Protein AF-A0A1E4FSA1-F1 (afdb_monomer)

pLDDT: mean 70.8, std 25.94, range [27.03, 98.75]

Sequence (256 aa):
MNSISALSGAGEGSLGQLSPLALANPQAALQRLQSGSPMDSGMLASSLEPLMVLESTLQALIVVLMRLLQNGDATAATAGQGTDTAPVGAASGGGGGGGGGQKASGASSAGQASRISADAGPASSAGFVSPLKNYTVTSNYGPRSSPTSGKPDFHDGLDMAQPTGTPIMAAKAGEVVVSQDDSGGYGKWVEIRHADGGRTRYAHMSARGVEKGQKVEAGQEIGKVGSTGNSTGPHLHFEVLKPDGSRVDPKTVLGR

Structure (mmCIF, N/CA/C/O backbone):
data_AF-A0A1E4FSA1-F1
#
_entry.id   AF-A0A1E4FSA1-F1
#
loop_
_atom_site.group_PDB
_atom_site.id
_atom_site.type_symbol
_atom_site.label_atom_id
_atom_site.label_alt_id
_atom_site.label_comp_id
_atom_site.label_asym_id
_atom_site.label_entity_id
_atom_site.label_seq_id
_atom_site.pdbx_PDB_ins_code
_atom_site.Cartn_x
_atom_site.Cartn_y
_atom_site.Cartn_z
_atom_site.occupancy
_atom_site.B_iso_or_equiv
_atom_site.auth_seq_id
_atom_site.auth_comp_id
_atom_site.auth_asym_id
_atom_site.auth_atom_id
_atom_site.pdbx_PDB_model_num
ATOM 1 N N . MET A 1 1 ? 83.914 -39.556 21.751 1.00 37.59 1 MET A N 1
ATOM 2 C CA . MET A 1 1 ? 83.378 -40.623 20.884 1.00 37.59 1 MET A CA 1
ATOM 3 C C . MET A 1 1 ? 81.857 -40.520 20.918 1.00 37.59 1 MET A C 1
ATOM 5 O O . MET A 1 1 ? 81.304 -40.661 21.997 1.00 37.59 1 MET A O 1
ATOM 9 N N . ASN A 1 2 ? 81.250 -40.117 19.790 1.00 37.56 2 ASN A N 1
ATOM 10 C CA . ASN A 1 2 ? 79.970 -40.574 19.198 1.00 37.56 2 ASN A CA 1
ATOM 11 C C . ASN A 1 2 ? 79.127 -41.567 20.044 1.00 37.56 2 ASN A C 1
ATOM 13 O O . ASN A 1 2 ? 79.703 -42.510 20.570 1.00 37.56 2 ASN A O 1
ATOM 17 N N . SER A 1 3 ? 77.795 -41.494 20.210 1.00 38.59 3 SER A N 1
ATOM 18 C CA . SER A 1 3 ? 76.683 -41.286 19.252 1.00 38.59 3 SER A CA 1
ATOM 19 C C . SER A 1 3 ? 75.335 -41.193 20.030 1.00 38.59 3 SER A C 1
ATOM 21 O O . SER A 1 3 ? 75.215 -41.848 21.056 1.00 38.59 3 SER A O 1
ATOM 23 N N . ILE A 1 4 ? 74.396 -40.284 19.714 1.00 38.09 4 ILE A N 1
ATOM 24 C CA . ILE A 1 4 ? 73.160 -40.412 18.881 1.00 38.09 4 ILE A CA 1
ATOM 25 C C . ILE A 1 4 ? 71.917 -41.086 19.546 1.00 38.09 4 ILE A C 1
ATOM 27 O O . ILE A 1 4 ? 71.944 -42.266 19.872 1.00 38.09 4 ILE A O 1
ATOM 31 N N . SER A 1 5 ? 70.809 -40.313 19.550 1.00 42.62 5 SER A N 1
ATOM 32 C CA . SER A 1 5 ? 69.370 -40.654 19.352 1.00 42.62 5 SER A CA 1
ATOM 33 C C . SER A 1 5 ? 68.333 -40.721 20.500 1.00 42.62 5 SER A C 1
ATOM 35 O O . SER A 1 5 ? 68.277 -41.675 21.262 1.00 42.62 5 SER A O 1
ATOM 37 N N . ALA A 1 6 ? 67.392 -39.759 20.389 1.00 38.66 6 ALA A N 1
ATOM 38 C CA . ALA A 1 6 ? 65.915 -39.863 20.348 1.00 38.66 6 ALA A CA 1
ATOM 39 C C . ALA A 1 6 ? 65.056 -39.960 21.635 1.00 38.66 6 ALA A C 1
ATOM 41 O O . ALA A 1 6 ? 65.050 -40.981 22.307 1.00 38.66 6 ALA A O 1
ATOM 42 N N . LEU A 1 7 ? 64.223 -38.921 21.857 1.00 37.16 7 LEU A N 1
ATOM 43 C CA . LEU A 1 7 ? 62.744 -38.911 22.052 1.00 37.16 7 LEU A CA 1
ATOM 44 C C . LEU A 1 7 ? 62.319 -37.436 22.325 1.00 37.16 7 LEU A C 1
ATOM 46 O O . LEU A 1 7 ? 62.819 -36.835 23.266 1.00 37.16 7 LEU A O 1
ATOM 50 N N . SER A 1 8 ? 61.652 -36.708 21.412 1.00 36.44 8 SER A N 1
ATOM 51 C CA . SER A 1 8 ? 60.180 -36.561 21.253 1.00 36.44 8 SER A CA 1
ATOM 52 C C . SER A 1 8 ? 59.438 -36.331 22.585 1.00 36.44 8 SER A C 1
ATOM 54 O O . SER A 1 8 ? 59.523 -37.185 23.455 1.00 36.44 8 SER A O 1
ATOM 56 N N . GLY A 1 9 ? 58.675 -35.269 22.864 1.00 33.44 9 GLY A N 1
ATOM 57 C CA . GLY A 1 9 ? 58.126 -34.171 22.066 1.00 33.44 9 GLY A CA 1
ATOM 58 C C . GLY A 1 9 ? 56.788 -33.733 22.696 1.00 33.44 9 GLY A C 1
ATOM 59 O O . GLY A 1 9 ? 55.816 -34.475 22.620 1.00 33.44 9 GLY A O 1
ATOM 60 N N . ALA A 1 10 ? 56.741 -32.563 23.338 1.00 34.72 10 ALA A N 1
ATOM 61 C CA . ALA A 1 10 ? 55.531 -31.833 23.751 1.00 34.72 10 ALA A CA 1
ATOM 62 C C . ALA A 1 10 ? 55.965 -30.374 23.962 1.00 34.72 10 ALA A C 1
ATOM 64 O O . ALA A 1 10 ? 56.847 -30.111 24.770 1.00 34.72 10 ALA A O 1
ATOM 65 N N . GLY A 1 11 ? 55.572 -29.451 23.094 1.00 33.53 11 GLY A N 1
ATOM 66 C CA . GLY A 1 11 ? 54.386 -28.616 23.279 1.00 33.53 11 GLY A CA 1
ATOM 67 C C . GLY A 1 11 ? 54.849 -27.156 23.197 1.00 33.53 11 GLY A C 1
ATOM 68 O O . GLY A 1 11 ? 56.031 -26.904 23.399 1.00 33.53 11 GLY A O 1
ATOM 69 N N . GLU A 1 12 ? 53.939 -26.229 22.902 1.00 41.25 12 GLU A N 1
ATOM 70 C CA . GLU A 1 12 ? 54.154 -24.782 22.687 1.00 41.25 12 GLU A CA 1
ATOM 71 C C . GLU A 1 12 ? 54.413 -24.364 21.218 1.00 41.25 12 GLU A C 1
ATOM 73 O O . GLU A 1 12 ? 55.535 -24.311 20.719 1.00 41.25 12 GLU A O 1
ATOM 78 N N . GLY A 1 13 ? 53.330 -23.993 20.527 1.00 33.00 13 GLY A N 1
ATOM 79 C CA . GLY A 1 13 ? 53.336 -23.219 19.281 1.00 33.00 13 GLY A CA 1
ATOM 80 C C . GLY A 1 13 ? 51.973 -22.537 19.133 1.00 33.00 13 GLY A C 1
ATOM 81 O O . GLY A 1 13 ? 50.992 -23.189 18.807 1.00 33.00 13 GLY A O 1
ATOM 82 N N . SER A 1 14 ? 51.831 -21.317 19.649 1.00 37.53 14 SER A N 1
ATOM 83 C CA . SER A 1 14 ? 51.983 -20.046 18.923 1.00 37.53 14 SER A CA 1
ATOM 84 C C . SER A 1 14 ? 50.692 -19.592 18.225 1.00 37.53 14 SER A C 1
ATOM 86 O O . SER A 1 14 ? 50.143 -20.263 17.355 1.00 37.53 14 SER A O 1
ATOM 88 N N . LEU A 1 15 ? 50.221 -18.420 18.658 1.00 47.84 15 LEU A N 1
ATOM 89 C CA . LEU A 1 15 ? 49.061 -17.675 18.176 1.00 47.84 15 LEU A CA 1
ATOM 90 C C . LEU A 1 15 ? 49.181 -17.386 16.669 1.00 47.84 15 LEU A C 1
ATOM 92 O O . LEU A 1 15 ? 49.923 -16.499 16.250 1.00 47.84 15 LEU A O 1
ATOM 96 N N . GLY A 1 16 ? 48.422 -18.123 15.859 1.00 35.50 16 GLY A N 1
ATOM 97 C CA . GLY A 1 16 ? 48.292 -17.915 14.419 1.00 35.50 16 GLY A CA 1
ATOM 98 C C . GLY A 1 16 ? 46.967 -17.246 14.055 1.00 35.50 16 GLY A C 1
ATOM 99 O O . GLY A 1 16 ? 45.934 -17.901 14.008 1.00 35.50 16 GLY A O 1
ATOM 100 N N . GLN A 1 17 ? 47.032 -15.936 13.816 1.00 38.81 17 GLN A N 1
ATOM 101 C CA . GLN A 1 17 ? 46.245 -15.140 12.859 1.00 38.81 17 GLN A CA 1
ATOM 102 C C . GLN A 1 17 ? 45.085 -15.873 12.141 1.00 38.81 17 GLN A C 1
ATOM 104 O O . GLN A 1 17 ? 45.303 -16.677 11.233 1.00 38.81 17 GLN A O 1
ATOM 109 N N . LEU A 1 18 ? 43.839 -15.518 12.475 1.00 37.12 18 LEU A N 1
ATOM 110 C CA . LEU A 1 18 ? 42.655 -15.928 11.715 1.00 37.12 18 LEU A CA 1
ATOM 111 C C . LEU A 1 18 ? 42.620 -15.186 10.370 1.00 37.12 18 LEU A C 1
ATOM 113 O O . LEU A 1 18 ? 42.348 -13.989 10.312 1.00 37.12 18 LEU A O 1
ATOM 117 N N . SER A 1 19 ? 42.887 -15.907 9.282 1.00 43.06 19 SER A N 1
ATOM 118 C CA . SER A 1 19 ? 42.631 -15.433 7.916 1.00 43.06 19 SER A CA 1
ATOM 119 C C . SER A 1 19 ? 41.133 -15.565 7.579 1.00 43.06 19 SER A C 1
ATOM 121 O O . SER A 1 19 ? 40.513 -16.561 7.965 1.00 43.06 19 SER A O 1
ATOM 123 N N . PRO A 1 20 ? 40.524 -14.617 6.842 1.00 48.88 20 PRO A N 1
ATOM 124 C CA . PRO A 1 20 ? 39.103 -14.650 6.509 1.00 48.88 20 PRO A CA 1
ATOM 125 C C . PRO A 1 20 ? 38.852 -15.617 5.344 1.00 48.88 20 PRO A C 1
ATOM 127 O O . PRO A 1 20 ? 38.859 -15.219 4.185 1.00 48.88 20 PRO A O 1
ATOM 130 N N . LEU A 1 21 ? 38.649 -16.903 5.641 1.00 44.81 21 LEU A N 1
ATOM 131 C CA . LEU A 1 21 ? 38.280 -17.917 4.636 1.00 44.81 21 LEU A CA 1
ATOM 132 C C . LEU A 1 21 ? 37.289 -18.976 5.158 1.00 44.81 21 LEU A C 1
ATOM 134 O O . LEU A 1 21 ? 37.195 -20.077 4.624 1.00 44.81 21 LEU A O 1
ATOM 138 N N . ALA A 1 22 ? 36.488 -18.641 6.172 1.00 42.75 22 ALA A N 1
ATOM 139 C CA . ALA A 1 22 ? 35.467 -19.531 6.735 1.00 42.75 22 ALA A CA 1
ATOM 140 C C . ALA A 1 22 ? 34.075 -19.371 6.082 1.00 42.75 22 ALA A C 1
ATOM 142 O O . ALA A 1 22 ? 33.060 -19.434 6.769 1.00 42.75 22 ALA A O 1
ATOM 143 N N . LEU A 1 23 ? 34.014 -19.164 4.759 1.00 47.38 23 LEU A N 1
ATOM 144 C CA . LEU A 1 23 ? 32.750 -19.041 4.009 1.00 47.38 23 LEU A CA 1
ATOM 145 C C . LEU A 1 23 ? 32.605 -20.032 2.839 1.00 47.38 23 LEU A C 1
ATOM 147 O O . LEU A 1 23 ? 31.815 -19.788 1.934 1.00 47.38 23 LEU A O 1
ATOM 151 N N . ALA A 1 24 ? 33.364 -21.133 2.814 1.00 53.62 24 ALA A N 1
ATOM 152 C CA . ALA A 1 24 ? 33.522 -21.906 1.576 1.00 53.62 24 ALA A CA 1
ATOM 153 C C . ALA A 1 24 ? 33.182 -23.405 1.622 1.00 53.62 24 ALA A C 1
ATOM 155 O O . ALA A 1 24 ? 33.458 -24.079 0.634 1.00 53.62 24 ALA A O 1
ATOM 156 N N . ASN A 1 25 ? 32.587 -23.978 2.680 1.00 54.22 25 ASN A N 1
ATOM 157 C CA . ASN A 1 25 ? 32.200 -25.394 2.575 1.00 54.22 25 ASN A CA 1
ATOM 158 C C . ASN A 1 25 ? 31.000 -25.848 3.435 1.00 54.22 25 ASN A C 1
ATOM 160 O O . ASN A 1 25 ? 31.197 -26.349 4.545 1.00 54.22 25 ASN A O 1
ATOM 164 N N . PRO A 1 26 ? 29.758 -25.777 2.920 1.00 56.09 26 PRO A N 1
ATOM 165 C CA . PRO A 1 26 ? 28.590 -26.348 3.597 1.00 56.09 26 PRO A CA 1
ATOM 166 C C . PRO A 1 26 ? 28.641 -27.886 3.729 1.00 56.09 26 PRO A C 1
ATOM 168 O O . PRO A 1 26 ? 27.971 -28.443 4.598 1.00 56.09 26 PRO A O 1
ATOM 171 N N . GLN A 1 27 ? 29.468 -28.596 2.946 1.00 54.84 27 GLN A N 1
ATOM 172 C CA . GLN A 1 27 ? 29.613 -30.055 3.073 1.00 54.84 27 GLN A CA 1
ATOM 173 C C . GLN A 1 27 ? 30.413 -30.461 4.319 1.00 54.84 27 GLN A C 1
ATOM 175 O O . GLN A 1 27 ? 30.152 -31.518 4.894 1.00 54.84 27 GLN A O 1
ATOM 180 N N . ALA A 1 28 ? 31.328 -29.608 4.795 1.00 55.41 28 ALA A N 1
ATOM 181 C CA . ALA A 1 28 ? 32.076 -29.861 6.028 1.00 55.41 28 ALA A CA 1
ATOM 182 C C . ALA A 1 28 ? 31.175 -29.796 7.276 1.00 55.41 28 ALA A C 1
ATOM 184 O O . ALA A 1 28 ? 31.394 -30.530 8.238 1.00 55.41 28 ALA A O 1
ATOM 185 N N . ALA A 1 29 ? 30.128 -28.965 7.252 1.00 50.81 29 ALA A N 1
ATOM 186 C CA . ALA A 1 29 ? 29.132 -28.909 8.321 1.00 50.81 29 ALA A CA 1
ATOM 187 C C . ALA A 1 29 ? 28.244 -30.170 8.342 1.00 50.81 29 ALA A C 1
ATOM 189 O O . ALA A 1 29 ? 27.991 -30.732 9.407 1.00 50.81 29 ALA A O 1
ATOM 190 N N . LEU A 1 30 ? 27.850 -30.670 7.164 1.00 50.19 30 LEU A N 1
ATOM 191 C CA . LEU A 1 30 ? 27.051 -31.894 7.008 1.00 50.19 30 LEU A CA 1
ATOM 192 C C . LEU A 1 30 ? 27.788 -33.162 7.469 1.00 50.19 30 LEU A C 1
ATOM 194 O O . LEU A 1 30 ? 27.186 -34.011 8.123 1.00 50.19 30 LEU A O 1
ATOM 198 N N . GLN A 1 31 ? 29.094 -33.272 7.208 1.00 56.59 31 GLN A N 1
ATOM 199 C CA . GLN A 1 31 ? 29.886 -34.428 7.655 1.00 56.59 31 GLN A CA 1
ATOM 200 C C . GLN A 1 31 ? 30.068 -34.492 9.181 1.00 56.59 31 GLN A C 1
ATOM 202 O O . GLN A 1 31 ? 30.179 -35.584 9.733 1.00 56.59 31 GLN A O 1
ATOM 207 N N . ARG A 1 32 ? 30.048 -33.352 9.886 1.00 54.47 32 ARG A N 1
ATOM 208 C CA . ARG A 1 32 ? 30.184 -33.311 11.357 1.00 54.47 32 ARG A CA 1
ATOM 209 C C . ARG A 1 32 ? 28.875 -33.607 12.095 1.00 54.47 32 ARG A C 1
ATOM 211 O O . ARG A 1 32 ? 28.910 -34.115 13.209 1.00 54.47 32 ARG A O 1
ATOM 218 N N . LEU A 1 33 ? 27.727 -33.361 11.459 1.00 53.69 33 LEU A N 1
ATOM 219 C CA . LEU A 1 33 ? 26.410 -33.784 11.956 1.00 53.69 33 LEU A CA 1
ATOM 220 C C . LEU A 1 33 ? 26.220 -35.308 11.889 1.00 53.69 33 LEU A C 1
ATOM 222 O O . LEU A 1 33 ? 25.524 -35.881 12.721 1.00 53.69 33 LEU A O 1
ATOM 226 N N . GLN A 1 34 ? 26.872 -35.976 10.935 1.00 56.66 34 GLN A N 1
ATOM 227 C CA . GLN A 1 34 ? 26.783 -37.429 10.755 1.00 56.66 34 GLN A CA 1
ATOM 228 C C . GLN A 1 34 ? 27.719 -38.227 11.682 1.00 56.66 34 GLN A C 1
ATOM 230 O O . GLN A 1 34 ? 27.550 -39.437 11.810 1.00 56.66 34 GLN A O 1
ATOM 235 N N . SER A 1 35 ? 28.682 -37.581 12.354 1.00 58.12 35 SER A N 1
ATOM 236 C CA . SER A 1 35 ? 29.707 -38.261 13.162 1.00 58.12 35 SER A CA 1
ATOM 237 C C . SER A 1 35 ? 29.378 -38.408 14.657 1.00 58.12 35 SER A C 1
ATOM 239 O O . SER A 1 35 ? 30.239 -38.840 15.420 1.00 58.12 35 SER A O 1
ATOM 241 N N . GLY A 1 36 ? 28.165 -38.054 15.103 1.00 49.50 36 GLY A N 1
ATOM 242 C CA . GLY A 1 36 ? 27.640 -38.417 16.432 1.00 49.50 36 GLY A CA 1
ATOM 243 C C . GLY A 1 36 ? 28.442 -37.933 17.652 1.00 49.50 36 GLY A C 1
ATOM 244 O O . GLY A 1 36 ? 28.338 -38.529 18.722 1.00 49.50 36 GLY A O 1
ATOM 245 N N . SER A 1 37 ? 29.258 -36.884 17.525 1.00 51.34 37 SER A N 1
ATOM 246 C CA . SER A 1 37 ? 30.018 -36.339 18.660 1.00 51.34 37 SER A CA 1
ATOM 247 C C . SER A 1 37 ? 29.117 -35.469 19.555 1.00 51.34 37 SER A C 1
ATOM 249 O O . SER A 1 37 ? 28.352 -34.665 19.019 1.00 51.34 37 SER A O 1
ATOM 251 N N . PRO A 1 38 ? 29.184 -35.592 20.896 1.00 48.59 38 PRO A N 1
ATOM 252 C CA . PRO A 1 38 ? 28.357 -34.792 21.797 1.00 48.59 38 PRO A CA 1
ATOM 253 C C . PRO A 1 38 ? 28.736 -33.306 21.696 1.00 48.59 38 PRO A C 1
ATOM 255 O O . PRO A 1 38 ? 29.898 -32.941 21.866 1.00 48.59 38 PRO A O 1
ATOM 258 N N . MET A 1 39 ? 27.752 -32.458 21.389 1.00 53.66 39 MET A N 1
ATOM 259 C CA . MET A 1 39 ? 27.905 -31.004 21.260 1.00 53.66 39 MET A CA 1
ATOM 260 C C . MET A 1 39 ? 27.570 -30.328 22.597 1.00 53.66 39 MET A C 1
ATOM 262 O O . MET A 1 39 ? 26.513 -30.583 23.171 1.00 53.66 39 MET A O 1
ATOM 266 N N . ASP A 1 40 ? 28.475 -29.475 23.077 1.00 51.94 40 ASP A N 1
ATOM 267 C CA . ASP A 1 40 ? 28.303 -28.614 24.252 1.00 51.94 40 ASP A CA 1
ATOM 268 C C . ASP A 1 40 ? 27.218 -27.542 24.010 1.00 51.94 40 ASP A C 1
ATOM 270 O O . ASP A 1 40 ? 27.076 -27.001 22.908 1.00 51.94 40 ASP A O 1
ATOM 274 N N . SER A 1 41 ? 26.455 -27.221 25.055 1.00 54.38 41 SER A N 1
ATOM 275 C CA . SER A 1 41 ? 25.232 -26.402 25.033 1.00 54.38 41 SER A CA 1
ATOM 276 C C . SER A 1 41 ? 25.452 -24.938 24.613 1.00 54.38 41 SER A C 1
ATOM 278 O O . SER A 1 41 ? 24.487 -24.201 24.422 1.00 54.38 41 SER A O 1
ATOM 280 N N . GLY A 1 42 ? 26.705 -24.504 24.439 1.00 54.09 42 GLY A N 1
ATOM 281 C CA . GLY A 1 42 ? 27.085 -23.142 24.054 1.00 54.09 42 GLY A CA 1
ATOM 282 C C . GLY A 1 42 ? 27.048 -22.816 22.552 1.00 54.09 42 GLY A C 1
ATOM 283 O O . GLY A 1 42 ? 27.215 -21.652 22.203 1.00 54.09 42 GLY A O 1
ATOM 284 N N . MET A 1 43 ? 26.825 -23.787 21.650 1.00 51.03 43 MET A N 1
ATOM 285 C CA . MET A 1 43 ? 26.866 -23.556 20.184 1.00 51.03 43 MET A CA 1
ATOM 286 C C . MET A 1 43 ? 25.519 -23.683 19.445 1.00 51.03 43 MET A C 1
ATOM 288 O O . MET A 1 43 ? 25.471 -23.576 18.220 1.00 51.03 43 MET A O 1
ATOM 292 N N . LEU A 1 44 ? 24.400 -23.860 20.154 1.00 50.78 44 LEU A N 1
ATOM 293 C CA . LEU A 1 44 ? 23.082 -24.051 19.523 1.00 50.78 44 LEU A CA 1
ATOM 294 C C . LEU A 1 44 ? 22.446 -22.759 18.968 1.00 50.78 44 LEU A C 1
ATOM 296 O O . LEU A 1 44 ? 21.487 -22.835 18.205 1.00 50.78 44 LEU A O 1
ATOM 300 N N . ALA A 1 45 ? 22.988 -21.580 19.288 1.00 51.62 45 ALA A N 1
ATOM 301 C CA . ALA A 1 45 ? 22.428 -20.288 18.871 1.00 51.62 45 ALA A CA 1
ATOM 302 C C . ALA A 1 45 ? 23.070 -19.686 17.602 1.00 51.62 45 ALA A C 1
ATOM 304 O O . ALA A 1 45 ? 22.707 -18.586 17.201 1.00 51.62 45 ALA A O 1
ATOM 305 N N . SER A 1 46 ? 24.017 -20.376 16.955 1.00 53.06 46 SER A N 1
ATOM 306 C CA . SER A 1 46 ? 24.759 -19.832 15.796 1.00 53.06 46 SER A CA 1
ATOM 307 C C . SER A 1 46 ? 24.698 -20.707 14.539 1.00 53.06 46 SER A C 1
ATOM 309 O O . SER A 1 46 ? 25.380 -20.417 13.561 1.00 53.06 46 SER A O 1
ATOM 311 N N . SER A 1 47 ? 23.899 -21.780 14.546 1.00 55.88 47 SER A N 1
ATOM 312 C CA . SER A 1 47 ? 23.888 -22.801 13.482 1.00 55.88 47 SER A CA 1
ATOM 313 C C . SER A 1 47 ? 22.502 -23.068 12.866 1.00 55.88 47 SER A C 1
ATOM 315 O O . SER A 1 47 ? 22.327 -24.079 12.186 1.00 55.88 47 SER A O 1
ATOM 317 N N . LEU A 1 48 ? 21.513 -22.191 13.073 1.00 51.59 48 LEU A N 1
ATOM 318 C CA . LEU A 1 48 ? 20.152 -22.348 12.517 1.00 51.59 48 LEU A CA 1
ATOM 319 C C . LEU A 1 48 ? 19.789 -21.329 11.419 1.00 51.59 48 LEU A C 1
ATOM 321 O O . LEU A 1 48 ? 18.773 -21.487 10.750 1.00 51.59 48 LEU A O 1
ATOM 325 N N . GLU A 1 49 ? 20.660 -20.360 11.137 1.00 54.69 49 GLU A N 1
ATOM 326 C CA . GLU A 1 49 ? 20.476 -19.382 10.054 1.00 54.69 49 GLU A CA 1
ATOM 327 C C . GLU A 1 49 ? 20.550 -19.950 8.611 1.00 54.69 49 GLU A C 1
ATOM 329 O O . GLU A 1 49 ? 19.935 -19.354 7.725 1.00 54.69 49 GLU A O 1
ATOM 334 N N . PRO A 1 50 ? 21.202 -21.096 8.293 1.00 53.41 50 PRO A N 1
ATOM 335 C CA . PRO A 1 50 ? 21.210 -21.585 6.911 1.00 53.41 50 PRO A CA 1
ATOM 336 C C . PRO A 1 50 ? 20.004 -22.464 6.524 1.00 53.41 50 PRO A C 1
ATOM 338 O O . PRO A 1 50 ? 19.907 -22.855 5.363 1.00 53.41 50 PRO A O 1
ATOM 341 N N . LEU A 1 51 ? 19.060 -22.760 7.430 1.00 48.03 51 LEU A N 1
ATOM 342 C CA . LEU A 1 51 ? 17.869 -23.559 7.086 1.00 48.03 51 LEU A CA 1
ATOM 343 C C . LEU A 1 51 ? 16.709 -22.727 6.507 1.00 48.03 51 LEU A C 1
ATOM 345 O O . LEU A 1 51 ? 15.942 -23.246 5.701 1.00 48.03 51 LEU A O 1
ATOM 349 N N . MET A 1 52 ? 16.619 -21.425 6.805 1.00 53.44 52 MET A N 1
ATOM 350 C CA . MET A 1 52 ? 15.552 -20.555 6.270 1.00 53.44 52 MET A CA 1
ATOM 351 C C . MET A 1 52 ? 15.761 -20.144 4.798 1.00 53.44 52 MET A C 1
ATOM 353 O O . MET A 1 52 ? 14.805 -19.870 4.069 1.00 53.44 52 MET A O 1
ATOM 357 N N . VAL A 1 53 ? 17.007 -20.144 4.311 1.00 55.81 53 VAL A N 1
ATOM 358 C CA . VAL A 1 53 ? 17.319 -19.828 2.901 1.00 55.81 53 VAL A CA 1
ATOM 359 C C . VAL A 1 53 ? 17.044 -21.028 1.977 1.00 55.81 53 VAL A C 1
ATOM 361 O O . VAL A 1 53 ? 16.753 -20.859 0.791 1.00 55.81 53 VAL A O 1
ATOM 364 N N . LEU A 1 54 ? 17.068 -22.252 2.514 1.00 52.16 54 LEU A N 1
ATOM 365 C CA . LEU A 1 54 ? 16.830 -23.471 1.739 1.00 52.16 54 LEU A CA 1
ATOM 366 C C . LEU A 1 54 ? 15.339 -23.681 1.413 1.00 52.16 54 LEU A C 1
ATOM 368 O O . LEU A 1 54 ? 15.010 -24.122 0.316 1.00 52.16 54 LEU A O 1
ATOM 372 N N . GLU A 1 55 ? 14.422 -23.299 2.310 1.00 60.47 55 GLU A N 1
ATOM 373 C CA . GLU A 1 55 ? 12.978 -23.375 2.033 1.00 60.47 55 GLU A CA 1
ATOM 374 C C . GLU A 1 55 ? 12.522 -22.338 1.001 1.00 60.47 55 GLU A C 1
ATOM 376 O O . GLU A 1 55 ? 11.754 -22.663 0.096 1.00 60.47 55 GLU A O 1
ATOM 381 N N . SER A 1 56 ? 13.028 -21.104 1.081 1.00 59.50 56 SER A N 1
ATOM 382 C CA . SER A 1 56 ? 12.669 -20.042 0.129 1.00 59.50 56 SER A CA 1
ATOM 383 C C . SER A 1 56 ? 13.184 -20.324 -1.288 1.00 59.50 56 SER A C 1
ATOM 385 O O . SER A 1 56 ? 12.472 -20.091 -2.267 1.00 59.50 56 SER A O 1
ATOM 387 N N . THR A 1 57 ? 14.382 -20.899 -1.417 1.00 65.75 57 THR A N 1
ATOM 388 C CA . THR A 1 57 ? 14.924 -21.333 -2.716 1.00 65.75 57 THR A CA 1
ATOM 389 C C . THR A 1 57 ? 14.191 -22.555 -3.272 1.00 65.75 57 THR A C 1
ATOM 391 O O . THR A 1 57 ? 13.913 -22.596 -4.473 1.00 65.75 57 THR A O 1
ATOM 394 N N . LEU A 1 58 ? 13.788 -23.504 -2.419 1.00 73.94 58 LEU A N 1
ATOM 395 C CA . LEU A 1 58 ? 12.965 -24.646 -2.827 1.00 73.94 58 LEU A CA 1
ATOM 396 C C . LEU A 1 58 ? 11.562 -24.208 -3.284 1.00 73.94 58 LEU A C 1
ATOM 398 O O . LEU A 1 58 ? 11.081 -24.672 -4.318 1.00 73.94 58 LEU A O 1
ATOM 402 N N . GLN A 1 59 ? 10.929 -23.264 -2.580 1.00 70.94 59 GLN A N 1
ATOM 403 C CA . GLN A 1 59 ? 9.642 -22.684 -2.979 1.00 70.94 59 GLN A CA 1
ATOM 404 C C . GLN A 1 59 ? 9.741 -21.919 -4.308 1.00 70.94 59 GLN A C 1
ATOM 406 O O . GLN A 1 59 ? 8.883 -22.086 -5.176 1.00 70.94 59 GLN A O 1
ATOM 411 N N . ALA A 1 60 ? 10.804 -21.134 -4.516 1.00 66.00 60 ALA A N 1
ATOM 412 C CA . ALA A 1 60 ? 11.033 -20.433 -5.779 1.00 66.00 60 ALA A CA 1
ATOM 413 C C . ALA A 1 60 ? 11.222 -21.406 -6.958 1.00 66.00 60 ALA A C 1
ATOM 415 O O . ALA A 1 60 ? 10.660 -21.191 -8.035 1.00 66.00 60 ALA A O 1
ATOM 416 N N . LEU A 1 61 ? 11.953 -22.508 -6.751 1.00 78.19 61 LEU A N 1
ATOM 417 C CA . LEU A 1 61 ? 12.167 -23.536 -7.772 1.00 78.19 61 LEU A CA 1
ATOM 418 C C . LEU A 1 61 ? 10.862 -24.256 -8.151 1.00 78.19 61 LEU A C 1
ATOM 420 O O . LEU A 1 61 ? 10.614 -24.484 -9.335 1.00 78.19 61 LEU A O 1
ATOM 424 N N . ILE A 1 62 ? 9.999 -24.558 -7.173 1.00 81.25 62 ILE A N 1
ATOM 425 C CA . ILE A 1 62 ? 8.684 -25.177 -7.409 1.00 81.25 62 ILE A CA 1
ATOM 426 C C . ILE A 1 62 ? 7.799 -24.271 -8.276 1.00 81.25 62 ILE A C 1
ATOM 428 O O . ILE A 1 62 ? 7.175 -24.750 -9.222 1.00 81.25 62 ILE A O 1
ATOM 432 N N . VAL A 1 63 ? 7.790 -22.958 -8.023 1.00 69.88 63 VAL A N 1
ATOM 433 C CA . VAL A 1 63 ? 7.030 -21.992 -8.837 1.00 69.88 63 VAL A CA 1
ATOM 434 C C . VAL A 1 63 ? 7.554 -21.929 -10.277 1.00 69.88 63 VAL A C 1
ATOM 436 O O . VAL A 1 63 ? 6.759 -21.859 -11.216 1.00 69.88 63 VAL A O 1
ATOM 439 N N . VAL A 1 64 ? 8.873 -21.989 -10.485 1.00 76.50 64 VAL A N 1
ATOM 440 C CA . VAL A 1 64 ? 9.473 -22.014 -11.833 1.00 76.50 64 VAL A CA 1
ATOM 441 C C . VAL A 1 64 ? 9.132 -23.313 -12.572 1.00 76.50 64 VAL A C 1
ATOM 443 O O . VAL A 1 64 ? 8.741 -23.264 -13.738 1.00 76.50 64 VAL A O 1
ATOM 446 N N . LEU A 1 65 ? 9.199 -24.462 -11.895 1.00 73.94 65 LEU A N 1
ATOM 447 C CA . LEU A 1 65 ? 8.807 -25.759 -12.457 1.00 73.94 65 LEU A CA 1
ATOM 448 C C . LEU A 1 65 ? 7.317 -25.806 -12.825 1.00 73.94 65 LEU A C 1
ATOM 450 O O . LEU A 1 65 ? 6.979 -26.272 -13.911 1.00 73.94 65 LEU A O 1
ATOM 454 N N . MET A 1 66 ? 6.430 -25.262 -11.985 1.00 73.38 66 MET A N 1
ATOM 455 C CA . MET A 1 66 ? 4.998 -25.169 -12.301 1.00 73.38 66 MET A CA 1
ATOM 456 C C . MET A 1 66 ? 4.729 -24.300 -13.538 1.00 73.38 66 MET A C 1
ATOM 458 O O . MET A 1 66 ? 3.900 -24.665 -14.367 1.00 73.38 66 MET A O 1
ATOM 462 N N . ARG A 1 67 ? 5.468 -23.197 -13.721 1.00 67.62 67 ARG A N 1
ATOM 463 C CA . ARG A 1 67 ? 5.354 -22.337 -14.915 1.00 67.62 67 ARG A CA 1
ATOM 464 C C . ARG A 1 67 ? 5.826 -23.032 -16.191 1.00 67.62 67 ARG A C 1
ATOM 466 O O . ARG A 1 67 ? 5.212 -22.863 -17.239 1.00 67.62 67 ARG A O 1
ATOM 473 N N . LEU A 1 68 ? 6.896 -23.822 -16.116 1.00 66.50 68 LEU A N 1
ATOM 474 C CA . LEU A 1 68 ? 7.411 -24.561 -17.274 1.00 66.50 68 LEU A CA 1
ATOM 475 C C . LEU A 1 68 ? 6.478 -25.702 -17.699 1.00 66.50 68 LEU A C 1
ATOM 477 O O . LEU A 1 68 ? 6.367 -25.978 -18.889 1.00 66.50 68 LEU A O 1
ATOM 481 N N . LEU A 1 69 ? 5.763 -26.313 -16.752 1.00 70.31 69 LEU A N 1
ATOM 482 C CA . LEU A 1 69 ? 4.763 -27.343 -17.047 1.00 70.31 69 LEU A CA 1
ATOM 483 C C . LEU A 1 69 ? 3.451 -26.769 -17.613 1.00 70.31 69 LEU A C 1
ATOM 485 O O . LEU A 1 69 ? 2.749 -27.473 -18.330 1.00 70.31 69 LEU A O 1
ATOM 489 N N . GLN A 1 70 ? 3.123 -25.506 -17.324 1.00 63.47 70 GLN A N 1
ATOM 490 C CA . GLN A 1 70 ? 1.892 -24.852 -17.799 1.00 63.47 70 GLN A CA 1
ATOM 491 C C . GLN A 1 70 ? 2.048 -24.151 -19.157 1.00 63.47 70 GLN A C 1
ATOM 493 O O . GLN A 1 70 ? 1.063 -23.979 -19.867 1.00 63.47 70 GLN A O 1
ATOM 498 N N . ASN A 1 71 ? 3.272 -23.790 -19.553 1.00 59.53 71 ASN A N 1
ATOM 499 C CA . ASN A 1 71 ? 3.547 -23.077 -20.808 1.00 59.53 71 ASN A CA 1
ATOM 500 C C . ASN A 1 71 ? 3.915 -24.006 -21.984 1.00 59.53 71 ASN A C 1
ATOM 502 O O . ASN A 1 71 ? 4.390 -23.535 -23.016 1.00 59.53 71 ASN A O 1
ATOM 506 N N . GLY A 1 72 ? 3.724 -25.319 -21.829 1.00 48.28 72 GLY A N 1
ATOM 507 C CA . GLY A 1 72 ? 4.039 -26.327 -22.845 1.00 48.28 72 GLY A CA 1
ATOM 508 C C . GLY A 1 72 ? 2.994 -26.506 -23.950 1.00 48.28 72 GLY A C 1
ATOM 509 O O . GLY A 1 72 ? 3.218 -27.335 -24.826 1.00 48.28 72 GLY A O 1
ATOM 510 N N . ASP A 1 73 ? 1.880 -25.768 -23.938 1.00 50.12 73 ASP A N 1
ATOM 511 C CA . ASP A 1 73 ? 0.831 -25.928 -24.950 1.00 50.12 73 ASP A CA 1
ATOM 512 C C . ASP A 1 73 ? 0.065 -24.617 -25.196 1.00 50.12 73 ASP A C 1
ATOM 514 O O . ASP A 1 73 ? -0.927 -24.311 -24.540 1.00 50.12 73 ASP A O 1
ATOM 518 N N . ALA A 1 74 ? 0.570 -23.791 -26.114 1.00 42.06 74 ALA A N 1
ATOM 519 C CA . ALA A 1 74 ? -0.198 -22.701 -26.717 1.00 42.06 74 ALA A CA 1
ATOM 520 C C . ALA A 1 74 ? 0.399 -22.332 -28.081 1.00 42.06 74 ALA A C 1
ATOM 522 O O . ALA A 1 74 ? 0.978 -21.262 -28.280 1.00 42.06 74 ALA A O 1
ATOM 523 N N . THR A 1 75 ? 0.255 -23.245 -29.041 1.00 39.97 75 THR A N 1
ATOM 524 C CA . THR A 1 75 ? 0.207 -22.870 -30.458 1.00 39.97 75 THR A CA 1
ATOM 525 C C . THR A 1 75 ? -1.245 -22.919 -30.932 1.00 39.97 75 THR A C 1
ATOM 527 O O . THR A 1 75 ? -1.972 -23.838 -30.577 1.00 39.97 75 THR A O 1
ATOM 530 N N . ALA A 1 76 ? -1.604 -21.940 -31.771 1.00 33.12 76 ALA A N 1
ATOM 531 C CA . ALA A 1 76 ? -2.801 -21.830 -32.619 1.00 33.12 76 ALA A CA 1
ATOM 532 C C . ALA A 1 76 ? -3.990 -20.953 -32.147 1.00 33.12 76 ALA A C 1
ATOM 534 O O . ALA A 1 76 ? -4.760 -21.318 -31.268 1.00 33.12 76 ALA A O 1
ATOM 535 N N . ALA A 1 77 ? -4.185 -19.888 -32.949 1.00 32.31 77 ALA A N 1
ATOM 536 C CA . ALA A 1 77 ? -5.457 -19.361 -33.478 1.00 32.31 77 ALA A CA 1
ATOM 537 C C . ALA A 1 77 ? -6.344 -18.530 -32.508 1.00 32.31 77 ALA A C 1
ATOM 539 O O . ALA A 1 77 ? -6.378 -18.786 -31.318 1.00 32.31 77 ALA A O 1
ATOM 540 N N . THR A 1 78 ? -7.061 -17.467 -32.898 1.00 34.62 78 THR A N 1
ATOM 541 C CA . THR A 1 78 ? -7.694 -17.089 -34.178 1.00 34.62 78 THR A CA 1
ATOM 542 C C . THR A 1 78 ? -7.884 -15.566 -34.314 1.00 34.62 78 THR A C 1
ATOM 544 O O . THR A 1 78 ? -7.970 -14.837 -33.330 1.00 34.62 78 THR A O 1
ATOM 547 N N . ALA A 1 79 ? -8.032 -15.126 -35.567 1.00 32.03 79 ALA A N 1
ATOM 548 C CA . ALA A 1 79 ? -8.409 -13.791 -36.035 1.00 32.03 79 ALA A CA 1
ATOM 549 C C . ALA A 1 79 ? -9.927 -13.479 -35.935 1.00 32.03 79 ALA A C 1
ATOM 551 O O . ALA A 1 79 ? -10.729 -14.398 -35.795 1.00 32.03 79 ALA A O 1
ATOM 552 N N . GLY A 1 80 ? -10.298 -12.196 -36.112 1.00 31.52 80 GLY A N 1
ATOM 553 C CA . GLY A 1 80 ? -11.666 -11.695 -36.399 1.00 31.52 80 GLY A CA 1
ATOM 554 C C . GLY A 1 80 ? -12.014 -10.415 -35.608 1.00 31.52 80 GLY A C 1
ATOM 555 O O . GLY A 1 80 ? -12.224 -10.506 -34.408 1.00 31.52 80 GLY A O 1
ATOM 556 N N . GLN A 1 81 ? -11.840 -9.179 -36.107 1.00 30.02 81 GLN A N 1
ATOM 557 C CA . GLN A 1 81 ? -12.704 -8.372 -37.008 1.00 30.02 81 GLN A CA 1
ATOM 558 C C . GLN A 1 81 ? -14.176 -8.194 -36.573 1.00 30.02 81 GLN A C 1
ATOM 560 O O . GLN A 1 81 ? -14.896 -9.180 -36.472 1.00 30.02 81 GLN A O 1
ATOM 565 N N . GLY A 1 82 ? -14.641 -6.931 -36.472 1.00 30.09 82 GLY A N 1
ATOM 566 C CA . GLY A 1 82 ? -16.054 -6.574 -36.714 1.00 30.09 82 GLY A CA 1
ATOM 567 C C . GLY A 1 82 ? -16.720 -5.532 -35.796 1.00 30.09 82 GLY A C 1
ATOM 568 O O . GLY A 1 82 ? -17.352 -5.904 -34.821 1.00 30.09 82 GLY A O 1
ATOM 569 N N . THR A 1 83 ? -16.583 -4.252 -36.164 1.00 33.59 83 THR A N 1
ATOM 570 C CA . THR A 1 83 ? -17.621 -3.190 -36.301 1.00 33.59 83 THR A CA 1
ATOM 571 C C . THR A 1 83 ? -18.750 -2.965 -35.270 1.00 33.59 83 THR A C 1
ATOM 573 O O . THR A 1 83 ? -19.609 -3.813 -35.065 1.00 33.59 83 THR A O 1
ATOM 576 N N . ASP A 1 84 ? -18.806 -1.706 -34.813 1.00 29.53 84 ASP A N 1
ATOM 577 C CA . ASP A 1 84 ? -19.936 -0.754 -34.841 1.00 29.53 84 ASP A CA 1
ATOM 578 C C . ASP A 1 84 ? -21.295 -1.110 -34.201 1.00 29.53 84 ASP A C 1
ATOM 580 O O . ASP A 1 84 ? -22.027 -1.972 -34.670 1.00 29.53 84 ASP A O 1
ATOM 584 N N . THR A 1 85 ? -21.730 -0.306 -33.219 1.00 33.69 85 THR A N 1
ATOM 585 C CA . THR A 1 85 ? -22.843 0.678 -33.324 1.00 33.69 85 THR A CA 1
ATOM 586 C C . THR A 1 85 ? -23.331 1.145 -31.941 1.00 33.69 85 THR A C 1
ATOM 588 O O . THR A 1 85 ? -23.344 0.407 -30.960 1.00 33.69 85 THR A O 1
ATOM 591 N N . ALA A 1 86 ? -23.696 2.427 -31.874 1.00 32.91 86 ALA A N 1
ATOM 592 C CA . ALA A 1 86 ? -24.207 3.155 -30.712 1.00 32.91 86 ALA A CA 1
ATOM 593 C C . ALA A 1 86 ? -25.639 2.753 -30.300 1.00 32.91 86 ALA A C 1
ATOM 595 O O . ALA A 1 86 ? -26.358 2.144 -31.091 1.00 32.91 86 ALA A O 1
ATOM 596 N N . PRO A 1 87 ? -26.126 3.268 -29.155 1.00 41.72 87 PRO A N 1
ATOM 597 C CA . PRO A 1 87 ? -27.527 3.664 -29.076 1.00 41.72 87 PRO A CA 1
ATOM 598 C C . PRO A 1 87 ? -27.716 5.136 -28.670 1.00 41.72 87 PRO A C 1
ATOM 600 O O . PRO A 1 87 ? -27.084 5.657 -27.752 1.00 41.72 87 PRO A O 1
ATOM 603 N N . VAL A 1 88 ? -28.646 5.780 -29.376 1.00 35.81 88 VAL A N 1
ATOM 604 C CA . VAL A 1 88 ? -29.295 7.064 -29.074 1.00 35.81 88 VAL A CA 1
ATOM 605 C C . VAL A 1 88 ? -30.746 6.810 -28.639 1.00 35.81 88 VAL A C 1
ATOM 607 O O . VAL A 1 88 ? -31.359 5.849 -29.096 1.00 35.81 88 VAL A O 1
ATOM 610 N N . GLY A 1 89 ? -31.301 7.712 -27.819 1.00 32.25 89 GLY A N 1
ATOM 611 C CA . GLY A 1 89 ? -32.726 7.789 -27.435 1.00 32.25 89 GLY A CA 1
ATOM 612 C C . GLY A 1 89 ? -32.900 7.698 -25.912 1.00 32.25 89 GLY A C 1
ATOM 613 O O . GLY A 1 89 ? -32.681 6.635 -25.353 1.00 32.25 89 GLY A O 1
ATOM 614 N N . ALA A 1 90 ? -33.097 8.753 -25.115 1.00 32.25 90 ALA A N 1
ATOM 615 C CA . ALA A 1 90 ? -33.988 9.924 -25.143 1.00 32.25 90 ALA A CA 1
ATOM 616 C C . ALA A 1 90 ? -35.452 9.639 -24.741 1.00 32.25 90 ALA A C 1
ATOM 618 O O . ALA A 1 90 ? -36.112 8.800 -25.345 1.00 32.25 90 ALA A O 1
ATOM 619 N N . ALA A 1 91 ? -35.925 10.489 -23.809 1.00 32.06 91 ALA A N 1
ATOM 620 C CA . ALA A 1 91 ? -37.307 10.789 -23.394 1.00 32.06 91 ALA A CA 1
ATOM 621 C C . ALA A 1 91 ? -37.994 9.783 -22.439 1.00 32.06 91 ALA A C 1
ATOM 623 O O . ALA A 1 91 ? -37.777 8.588 -22.538 1.00 32.06 91 ALA A O 1
ATOM 624 N N . SER A 1 92 ? -38.898 10.153 -21.521 1.00 30.88 92 SER A N 1
ATOM 625 C CA . SER A 1 92 ? -39.433 11.421 -20.976 1.00 30.88 92 SER A CA 1
ATOM 626 C C . SER A 1 92 ? -40.623 11.042 -20.063 1.00 30.88 92 SER A C 1
ATOM 628 O O . SER A 1 92 ? -41.304 10.061 -20.354 1.00 30.88 92 SER A O 1
ATOM 630 N N . GLY A 1 93 ? -40.923 11.854 -19.040 1.00 30.80 93 GLY A N 1
ATOM 631 C CA . GLY A 1 93 ? -42.211 11.885 -18.315 1.00 30.80 93 GLY A CA 1
ATOM 632 C C . GLY A 1 93 ? -42.082 11.527 -16.827 1.00 30.80 93 GLY A C 1
ATOM 633 O O . GLY A 1 93 ? -41.452 10.537 -16.494 1.00 30.80 93 GLY A O 1
ATOM 634 N N . GLY A 1 94 ? -42.613 12.254 -15.842 1.00 28.08 94 GLY A N 1
ATOM 635 C CA . GLY A 1 94 ? -43.518 13.403 -15.819 1.00 28.08 94 GLY A CA 1
ATOM 636 C C . GLY A 1 94 ? -44.471 13.276 -14.614 1.00 28.08 94 GLY A C 1
ATOM 637 O O . GLY A 1 94 ? -45.169 12.276 -14.516 1.00 28.08 94 GLY A O 1
ATOM 638 N N . GLY A 1 95 ? -44.521 14.298 -13.742 1.00 28.58 95 GLY A N 1
ATOM 639 C CA . GLY A 1 95 ? -45.525 14.495 -12.669 1.00 28.58 95 GLY A CA 1
ATOM 640 C C . GLY A 1 95 ? -45.207 13.805 -11.330 1.00 28.58 95 GLY A C 1
ATOM 641 O O . GLY A 1 95 ? -44.716 12.690 -11.313 1.00 28.58 95 GLY A O 1
ATOM 642 N N . GLY A 1 96 ? -45.434 14.367 -10.142 1.00 27.56 96 GLY A N 1
ATOM 643 C CA . GLY A 1 96 ? -46.077 15.606 -9.706 1.00 27.56 96 GLY A CA 1
ATOM 644 C C . GLY A 1 96 ? -46.610 15.403 -8.273 1.00 27.56 96 GLY A C 1
ATOM 645 O O . GLY A 1 96 ? -47.141 14.341 -7.978 1.00 27.56 96 GLY A O 1
ATOM 646 N N . GLY A 1 97 ? -46.506 16.421 -7.408 1.00 27.62 97 GLY A N 1
ATOM 647 C CA . GLY A 1 97 ? -47.434 16.614 -6.278 1.00 27.62 97 GLY A CA 1
ATOM 648 C C . GLY A 1 97 ? -46.979 16.250 -4.852 1.00 27.62 97 GLY A C 1
ATOM 649 O O . GLY A 1 97 ? -47.027 15.099 -4.451 1.00 27.62 97 GLY A O 1
ATOM 650 N N . GLY A 1 98 ? -46.712 17.290 -4.049 1.00 27.12 98 GLY A N 1
ATOM 651 C CA . GLY A 1 98 ? -47.550 17.599 -2.877 1.00 27.12 98 GLY A CA 1
ATOM 652 C C . GLY A 1 98 ? -47.209 17.006 -1.498 1.00 27.12 98 GLY A C 1
ATOM 653 O O . GLY A 1 98 ? -47.676 15.932 -1.159 1.00 27.12 98 GLY A O 1
ATOM 654 N N . GLY A 1 99 ? -46.600 17.840 -0.642 1.00 27.41 99 G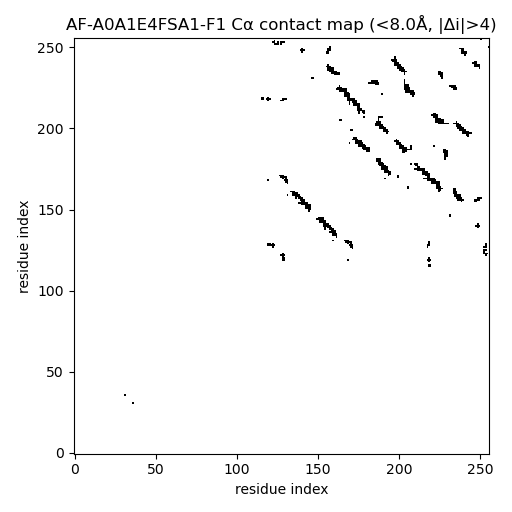LY A N 1
ATOM 655 C CA . GLY A 1 99 ? -47.224 18.273 0.622 1.00 27.41 99 GLY A CA 1
ATOM 656 C C . GLY A 1 99 ? -47.036 17.447 1.909 1.00 27.41 99 GLY A C 1
ATOM 657 O O . GLY A 1 99 ? -47.340 16.265 1.965 1.00 27.41 99 GLY A O 1
ATOM 658 N N . GLY A 1 100 ? -46.704 18.160 2.997 1.00 27.03 100 GLY A N 1
ATOM 659 C CA . GLY A 1 100 ? -47.124 17.808 4.362 1.00 27.03 100 GLY A CA 1
ATOM 660 C C . GLY A 1 100 ? -45.999 17.465 5.338 1.00 27.03 100 GLY A C 1
ATOM 661 O O . GLY A 1 100 ? -45.522 16.339 5.378 1.00 27.03 100 GLY A O 1
ATOM 662 N N . GLY A 1 101 ? -45.608 18.431 6.172 1.00 34.62 101 GLY A N 1
ATOM 663 C CA . GLY A 1 101 ? -44.759 18.180 7.336 1.00 34.62 101 GLY A CA 1
ATOM 664 C C . GLY A 1 101 ? -45.544 17.638 8.532 1.00 34.62 101 GLY A C 1
ATOM 665 O O . GLY A 1 101 ? -46.740 17.885 8.642 1.00 34.62 101 GLY A O 1
ATOM 666 N N . GLN A 1 102 ? -44.841 16.980 9.458 1.00 32.22 102 GLN A N 1
ATOM 667 C CA . GLN A 1 102 ? -45.198 16.857 10.875 1.00 32.22 102 GLN A CA 1
ATOM 668 C C . GLN A 1 102 ? -43.975 16.425 11.703 1.00 32.22 102 GLN A C 1
ATOM 670 O O . GLN A 1 102 ? -43.051 15.774 11.227 1.00 32.22 102 GLN A O 1
ATOM 675 N N . LYS A 1 103 ? -43.976 16.900 12.946 1.00 33.69 103 LYS A N 1
ATOM 676 C CA . LYS A 1 103 ? -42.903 16.954 13.947 1.00 33.69 103 LYS A CA 1
ATOM 677 C C . LYS A 1 103 ? -43.101 15.837 14.991 1.00 33.69 103 LYS A C 1
ATOM 679 O O . LYS A 1 103 ? -44.212 15.336 15.104 1.00 33.69 103 LYS A O 1
ATOM 684 N N . ALA A 1 104 ? -42.076 15.637 15.837 1.00 35.28 104 ALA A N 1
ATOM 685 C CA . ALA A 1 104 ? -42.061 14.947 17.152 1.00 35.28 104 ALA A CA 1
ATOM 686 C C . ALA A 1 104 ? -41.599 13.466 17.093 1.00 35.28 104 ALA A C 1
ATOM 688 O O . ALA A 1 104 ? -42.207 12.650 16.422 1.00 35.28 104 ALA A O 1
ATOM 689 N N . SER A 1 105 ? -40.385 13.122 17.550 1.00 41.06 105 SER A N 1
ATOM 690 C CA . SER A 1 105 ? -39.869 12.947 18.932 1.00 41.06 105 SER A CA 1
ATOM 691 C C . SER A 1 105 ? -40.057 11.522 19.468 1.00 41.06 105 SER A C 1
ATOM 693 O O . SER A 1 105 ? -41.186 11.068 19.605 1.00 41.06 105 SER A O 1
ATOM 695 N N . GLY A 1 106 ? -38.963 10.864 19.859 1.00 29.00 106 GLY A N 1
ATOM 696 C CA . GLY A 1 106 ? -38.992 9.591 20.587 1.00 29.00 106 GLY A CA 1
ATOM 697 C C . GLY A 1 106 ? -37.634 8.892 20.552 1.00 29.00 106 GLY A C 1
ATOM 698 O O . GLY A 1 106 ? -37.126 8.576 19.485 1.00 29.00 106 GLY A O 1
ATOM 699 N N . ALA A 1 107 ? -37.020 8.726 21.719 1.00 36.38 107 ALA A N 1
ATOM 700 C CA . ALA A 1 107 ? -35.683 8.183 21.917 1.00 36.38 107 ALA A CA 1
ATOM 701 C C . ALA A 1 107 ? -35.599 6.652 21.736 1.00 36.38 107 ALA A C 1
ATOM 703 O O . ALA A 1 107 ? -36.568 5.952 22.024 1.00 36.38 107 ALA A O 1
ATOM 704 N N . SER A 1 108 ? -34.388 6.163 21.421 1.00 36.62 108 SER A N 1
ATOM 705 C CA . SER A 1 108 ? -33.654 5.063 22.103 1.00 36.62 108 SER A CA 1
ATOM 706 C C . SER A 1 108 ? -33.027 4.021 21.160 1.00 36.62 108 SER A C 1
ATOM 708 O O . SER A 1 108 ? -33.716 3.250 20.507 1.00 36.62 108 SER A O 1
ATOM 710 N N . SER A 1 109 ? -31.688 3.996 21.189 1.00 47.59 109 SER A N 1
ATOM 711 C CA . SER A 1 109 ? -30.791 2.824 21.169 1.00 47.59 109 SER A CA 1
ATOM 712 C C . SER A 1 109 ? -31.036 1.667 20.185 1.00 47.59 109 SER A C 1
ATOM 714 O O . SER A 1 109 ? -31.851 0.793 20.457 1.00 47.59 109 SER A O 1
ATOM 716 N N . ALA A 1 110 ? -30.178 1.565 19.164 1.00 36.59 110 ALA A N 1
ATOM 717 C CA . ALA A 1 110 ? -29.347 0.386 18.852 1.00 36.59 110 ALA A CA 1
ATOM 718 C C . ALA A 1 110 ? -28.748 0.522 17.440 1.00 36.59 110 ALA A C 1
ATOM 720 O O . ALA A 1 110 ? -29.455 0.847 16.493 1.00 36.59 110 ALA A O 1
ATOM 721 N N . GLY A 1 111 ? -27.450 0.237 17.303 1.00 30.30 111 GLY A N 1
ATOM 722 C CA . GLY A 1 111 ? -26.781 0.074 16.010 1.00 30.30 111 GLY A CA 1
ATOM 723 C C . GLY A 1 111 ? -26.234 1.371 15.422 1.00 30.30 111 GLY A C 1
ATOM 724 O O . GLY A 1 111 ? -26.870 2.012 14.591 1.00 30.30 111 GLY A O 1
ATOM 725 N N . GLN A 1 112 ? -25.008 1.736 15.806 1.00 36.56 112 GLN A N 1
ATOM 726 C CA . GLN A 1 112 ? -24.181 2.610 14.976 1.00 36.56 112 GLN A CA 1
ATOM 727 C C . GLN A 1 112 ? -23.890 1.868 13.667 1.00 36.56 112 GLN A C 1
ATOM 729 O O . GLN A 1 112 ? -22.900 1.154 13.545 1.00 36.56 112 GLN A O 1
ATOM 734 N N . ALA A 1 113 ? -24.795 2.012 12.699 1.00 37.09 113 ALA A N 1
ATOM 735 C CA . ALA A 1 113 ? -24.487 1.799 11.302 1.00 37.09 113 ALA A CA 1
ATOM 736 C C . ALA A 1 113 ? -23.338 2.752 10.967 1.00 37.09 113 ALA A C 1
ATOM 738 O O . ALA A 1 113 ? -23.469 3.975 11.102 1.00 37.09 113 ALA A O 1
ATOM 739 N N . SER A 1 114 ? -22.195 2.149 10.639 1.00 45.56 114 SER A N 1
ATOM 740 C CA . SER A 1 114 ? -21.005 2.806 10.124 1.00 45.56 114 SER A CA 1
ATOM 741 C C . SER A 1 114 ? -21.444 3.882 9.143 1.00 45.56 114 SER A C 1
ATOM 743 O O . SER A 1 114 ? -22.104 3.599 8.142 1.00 45.56 114 SER A O 1
ATOM 745 N N . ARG A 1 115 ? -21.163 5.141 9.481 1.00 41.38 115 ARG A N 1
ATOM 746 C CA . ARG A 1 115 ? -21.380 6.238 8.551 1.00 41.38 115 ARG A CA 1
ATOM 747 C C . ARG A 1 115 ? -20.494 5.904 7.365 1.00 41.38 115 ARG A C 1
ATOM 749 O O . ARG A 1 115 ? -19.277 5.918 7.520 1.00 41.38 115 ARG A O 1
ATOM 756 N N . ILE A 1 116 ? -21.098 5.575 6.226 1.00 41.47 116 ILE A N 1
ATOM 757 C CA . ILE A 1 116 ? -20.411 5.583 4.940 1.00 41.47 116 ILE A CA 1
ATOM 758 C C . ILE A 1 116 ? -19.757 6.957 4.884 1.00 41.47 116 ILE A C 1
ATOM 760 O O . ILE A 1 116 ? -20.452 7.972 4.777 1.00 41.47 116 ILE A O 1
ATOM 764 N N . SER A 1 117 ? -18.446 7.010 5.119 1.00 43.12 117 SER A N 1
ATOM 765 C CA . SER A 1 117 ? -17.712 8.259 5.070 1.00 43.12 117 SER A CA 1
ATOM 766 C C . SER A 1 117 ? -17.991 8.824 3.690 1.00 43.12 117 SER A C 1
ATOM 768 O O . SER A 1 117 ? -17.627 8.214 2.686 1.00 43.12 117 SER A O 1
ATOM 770 N N . ALA A 1 118 ? -18.627 9.996 3.634 1.00 41.25 118 ALA A N 1
ATOM 771 C CA . ALA A 1 118 ? -18.899 10.764 2.414 1.00 41.25 118 ALA A CA 1
ATOM 772 C C . ALA A 1 118 ? -17.607 11.190 1.674 1.00 41.25 118 ALA A C 1
ATOM 774 O O . ALA A 1 118 ? -17.608 12.072 0.818 1.00 41.25 118 ALA A O 1
ATOM 775 N N . ASP A 1 119 ? -16.487 10.569 2.035 1.00 48.50 119 ASP A N 1
ATOM 776 C CA . ASP A 1 119 ? -15.161 10.773 1.524 1.00 48.50 119 ASP A CA 1
ATOM 777 C C . ASP A 1 119 ? -14.757 9.700 0.494 1.00 48.50 119 ASP A C 1
ATOM 779 O O . ASP A 1 119 ? -13.757 9.869 -0.177 1.00 48.50 119 ASP A O 1
ATOM 783 N N . ALA A 1 120 ? -15.519 8.636 0.244 1.00 52.19 120 ALA A N 1
ATOM 784 C CA . ALA A 1 120 ? -15.200 7.742 -0.875 1.00 52.19 120 ALA A CA 1
ATOM 785 C C . ALA A 1 120 ? -15.593 8.396 -2.217 1.00 52.19 120 ALA A C 1
ATOM 787 O O . ALA A 1 120 ? -16.746 8.775 -2.417 1.00 52.19 120 ALA A O 1
ATOM 788 N N . GLY A 1 121 ? -14.642 8.573 -3.143 1.00 60.16 121 GLY A N 1
ATOM 789 C CA . GLY A 1 121 ? -14.963 8.981 -4.521 1.00 60.16 121 GLY A CA 1
ATOM 790 C C . GLY A 1 121 ? -15.808 7.917 -5.246 1.00 60.16 121 GLY A C 1
ATOM 791 O O . GLY A 1 121 ? -15.875 6.784 -4.769 1.00 60.16 121 GLY A O 1
ATOM 792 N N . PRO A 1 122 ? -16.441 8.235 -6.394 1.00 64.75 122 PRO A N 1
ATOM 793 C CA . PRO A 1 122 ? -17.213 7.245 -7.143 1.00 64.75 122 PRO A CA 1
ATOM 794 C C . PRO A 1 122 ? -16.329 6.055 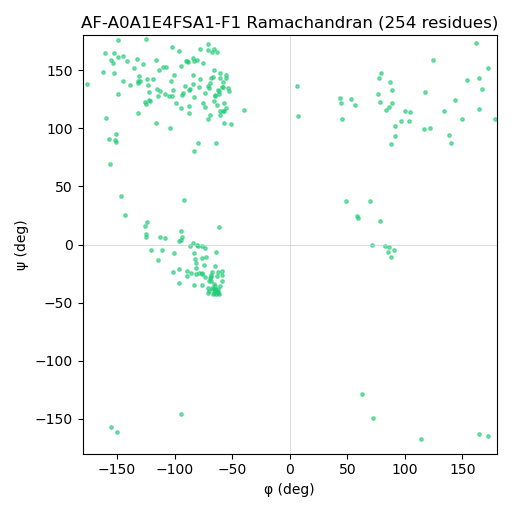-7.538 1.00 64.75 122 PRO A C 1
ATOM 796 O O . PRO A 1 122 ? -15.167 6.237 -7.907 1.00 64.75 122 PRO A O 1
ATOM 799 N N . ALA A 1 123 ? -16.880 4.844 -7.444 1.00 76.44 123 ALA A N 1
ATOM 800 C CA . ALA A 1 123 ? -16.182 3.631 -7.851 1.00 76.44 123 ALA A CA 1
ATOM 801 C C . ALA A 1 123 ? -15.990 3.598 -9.376 1.00 76.44 123 ALA A C 1
ATOM 803 O O . ALA A 1 123 ? -16.865 4.017 -10.135 1.00 76.44 123 ALA A O 1
ATOM 804 N N . SER A 1 124 ? -14.851 3.075 -9.822 1.00 79.81 124 SER A N 1
ATOM 805 C CA . SER A 1 124 ? -14.584 2.767 -11.223 1.00 79.81 124 SER A CA 1
ATOM 806 C C . SER A 1 124 ? -15.497 1.644 -11.724 1.00 79.81 124 SER A C 1
ATOM 808 O O . SER A 1 124 ? -16.116 0.923 -10.938 1.00 79.81 124 SER A O 1
ATOM 810 N N . SER A 1 125 ? -15.538 1.428 -13.041 1.00 72.00 125 SER A N 1
ATOM 811 C CA . SER A 1 125 ? -16.246 0.287 -13.644 1.00 72.00 125 SER A CA 1
ATOM 812 C C . SER A 1 125 ? -15.738 -1.074 -13.145 1.00 72.00 125 SER A C 1
ATOM 814 O O . SER A 1 125 ? -16.478 -2.052 -13.172 1.00 72.00 125 SER A O 1
ATOM 816 N N . ALA A 1 126 ? -14.503 -1.132 -12.636 1.00 75.69 126 ALA A N 1
ATOM 817 C CA . ALA A 1 126 ? -13.918 -2.310 -11.996 1.00 75.69 126 ALA A CA 1
ATOM 818 C C . ALA A 1 126 ? -14.291 -2.451 -10.499 1.00 75.69 126 ALA A C 1
ATOM 820 O O . ALA A 1 126 ? -13.837 -3.381 -9.822 1.00 75.69 126 ALA A O 1
ATOM 821 N N . GLY A 1 127 ? -15.109 -1.535 -9.970 1.00 86.06 127 GLY A N 1
ATOM 822 C CA . GLY A 1 127 ? -15.569 -1.519 -8.583 1.00 86.06 127 GLY A CA 1
ATOM 823 C C . GLY A 1 127 ? -14.538 -0.991 -7.585 1.00 86.06 127 GLY A C 1
ATOM 824 O O . GLY A 1 127 ? -14.652 -1.295 -6.398 1.00 86.06 127 GLY A O 1
ATOM 825 N N . PHE A 1 128 ? -13.530 -0.241 -8.046 1.00 91.88 128 PHE A N 1
ATOM 826 C CA . PHE A 1 128 ? -12.499 0.338 -7.184 1.00 91.88 128 PHE A CA 1
ATOM 827 C C . PHE A 1 128 ? -12.761 1.818 -6.919 1.00 91.88 128 PHE A C 1
ATOM 829 O O . PHE A 1 128 ? -12.981 2.591 -7.845 1.00 91.88 128 PHE A O 1
ATOM 836 N N . VAL A 1 129 ? -12.675 2.234 -5.663 1.00 94.38 129 VAL A N 1
ATOM 837 C CA . VAL A 1 129 ? -12.586 3.642 -5.272 1.00 94.38 129 VAL A CA 1
ATOM 838 C C . VAL A 1 129 ? -11.123 4.041 -5.094 1.00 94.38 129 VAL A C 1
ATOM 840 O O . VAL A 1 129 ? -10.263 3.218 -4.783 1.00 94.38 129 VAL A O 1
ATOM 843 N N . SER A 1 130 ? -10.829 5.326 -5.281 1.00 94.88 130 SER A N 1
ATOM 844 C CA . SER A 1 130 ? -9.486 5.859 -5.043 1.00 94.88 130 SER A CA 1
ATOM 845 C C . SER A 1 130 ? -9.113 5.748 -3.556 1.00 94.88 130 SER A C 1
ATOM 847 O O . SER A 1 130 ? -9.879 6.238 -2.724 1.00 94.88 130 SER A O 1
ATOM 849 N N . PRO A 1 131 ? -7.946 5.174 -3.198 1.00 96.38 131 PRO A N 1
ATOM 850 C CA . PRO A 1 131 ? -7.540 5.016 -1.797 1.00 96.38 131 PRO A CA 1
ATOM 851 C C . PRO A 1 131 ? -7.087 6.331 -1.143 1.00 96.38 131 PRO A C 1
ATOM 853 O O . PRO A 1 131 ? -7.035 6.423 0.081 1.00 96.38 131 PRO A O 1
ATOM 856 N N . LEU A 1 132 ? -6.768 7.347 -1.953 1.00 95.81 132 LEU A N 1
ATOM 857 C CA . LEU A 1 132 ? -6.444 8.709 -1.528 1.00 95.81 132 LEU A CA 1
ATOM 858 C C . LEU A 1 132 ? -7.210 9.744 -2.356 1.00 95.81 132 LEU A C 1
ATOM 860 O O . LEU A 1 132 ? -7.629 9.485 -3.489 1.00 95.81 132 LEU A O 1
ATOM 864 N N . LYS A 1 133 ? -7.328 10.957 -1.816 1.00 91.06 133 LYS A N 1
ATOM 865 C CA . LYS A 1 133 ? -7.788 12.153 -2.533 1.00 91.06 133 LYS A CA 1
ATOM 866 C C . LYS A 1 133 ? -6.648 13.135 -2.748 1.00 91.06 133 LYS A C 1
ATOM 868 O O . LYS A 1 133 ? -5.727 13.180 -1.943 1.00 91.06 133 LYS A O 1
ATOM 873 N N . ASN A 1 134 ? -6.761 13.944 -3.805 1.00 90.62 134 ASN A N 1
ATOM 874 C CA . ASN A 1 134 ? -5.890 15.096 -4.077 1.00 90.62 134 ASN A CA 1
ATOM 875 C C . ASN A 1 134 ? -4.384 14.783 -3.973 1.00 90.62 134 ASN A C 1
ATOM 877 O O . ASN A 1 134 ? -3.611 15.595 -3.472 1.00 90.62 134 ASN A O 1
ATOM 881 N N . TYR A 1 135 ? -3.981 13.589 -4.407 1.00 93.12 135 TYR A N 1
ATOM 882 C CA . TYR A 1 135 ? -2.603 13.115 -4.342 1.00 93.12 135 TYR A CA 1
ATOM 883 C C . TYR A 1 135 ? -1.822 13.476 -5.606 1.00 93.12 135 TYR A C 1
ATOM 885 O O . TYR A 1 135 ? -2.393 13.642 -6.685 1.00 93.12 135 TYR A O 1
ATOM 893 N N . THR A 1 136 ? -0.500 13.515 -5.472 1.00 95.06 136 THR A N 1
ATOM 894 C CA . THR A 1 136 ? 0.424 13.606 -6.606 1.00 95.06 136 THR A CA 1
ATOM 895 C C . THR A 1 136 ? 1.017 12.230 -6.861 1.00 95.06 136 THR A C 1
ATOM 897 O O . THR A 1 136 ? 1.543 11.613 -5.940 1.00 95.06 136 THR A O 1
ATOM 900 N N . VAL A 1 137 ? 0.958 11.735 -8.097 1.00 95.12 137 VAL A N 1
ATOM 901 C CA . VAL A 1 137 ? 1.677 10.505 -8.461 1.00 95.12 137 VAL A CA 1
ATOM 902 C C . VAL A 1 137 ? 3.170 10.816 -8.547 1.00 95.12 137 VAL A C 1
ATOM 904 O O . VAL A 1 137 ? 3.577 11.633 -9.370 1.00 95.12 137 VAL A O 1
ATOM 907 N N . THR A 1 138 ? 3.979 10.172 -7.707 1.00 92.31 138 THR A N 1
ATOM 908 C CA . THR A 1 138 ? 5.443 10.348 -7.672 1.00 92.31 138 THR A CA 1
ATOM 909 C C . THR A 1 138 ? 6.195 9.221 -8.365 1.00 92.31 138 THR A C 1
ATOM 911 O O . THR A 1 138 ? 7.317 9.427 -8.822 1.00 92.31 138 THR A O 1
ATOM 914 N N . SER A 1 139 ? 5.588 8.040 -8.488 1.00 91.44 139 SER A N 1
ATOM 915 C CA . SER A 1 139 ? 6.140 6.927 -9.261 1.00 91.44 139 SER A CA 1
ATOM 916 C C . SER A 1 139 ? 5.020 6.075 -9.847 1.00 91.44 139 SER A C 1
ATOM 918 O O . SER A 1 139 ? 4.102 5.675 -9.133 1.00 91.44 139 SER A O 1
ATOM 920 N N . ASN A 1 140 ? 5.087 5.812 -11.153 1.00 93.94 140 ASN A N 1
ATOM 921 C CA . ASN A 1 140 ? 4.136 4.941 -11.845 1.00 93.94 140 ASN A CA 1
ATOM 922 C C . ASN A 1 140 ? 4.538 3.471 -11.697 1.00 93.94 140 ASN A C 1
ATOM 924 O O . ASN A 1 140 ? 5.702 3.168 -11.434 1.00 93.94 140 ASN A O 1
ATOM 928 N N . TYR A 1 141 ? 3.581 2.577 -11.921 1.00 93.75 141 TYR A N 1
ATOM 929 C CA . TYR A 1 141 ? 3.843 1.154 -12.112 1.00 93.75 141 TYR A CA 1
ATOM 930 C C . TYR A 1 141 ? 4.746 0.931 -13.332 1.00 93.75 141 TYR A C 1
ATOM 932 O O . TYR A 1 141 ? 4.592 1.607 -14.353 1.00 93.75 141 TYR A O 1
ATOM 940 N N . GLY A 1 142 ? 5.653 -0.044 -13.247 1.00 92.06 142 GLY A N 1
ATOM 941 C CA . GLY A 1 142 ? 6.471 -0.484 -14.374 1.00 92.06 142 GLY A CA 1
ATOM 942 C C . GLY A 1 142 ? 7.976 -0.212 -14.249 1.00 92.06 142 GLY A C 1
ATOM 943 O O . GLY A 1 142 ? 8.479 0.097 -13.165 1.00 92.06 142 GLY A O 1
ATOM 944 N N . PRO A 1 143 ? 8.729 -0.361 -15.357 1.00 86.25 143 PRO A N 1
ATOM 945 C CA . PRO A 1 143 ? 10.180 -0.205 -15.364 1.00 86.25 143 PRO A CA 1
ATOM 946 C C . PRO A 1 143 ? 10.603 1.212 -14.974 1.00 86.25 143 PRO A C 1
ATOM 948 O O . PRO A 1 143 ? 10.090 2.196 -15.509 1.00 86.25 143 PRO A O 1
ATOM 951 N N . ARG A 1 144 ? 11.583 1.319 -14.078 1.00 86.56 144 ARG A N 1
ATOM 952 C CA . ARG A 1 144 ? 12.150 2.597 -13.638 1.00 86.56 144 ARG A CA 1
ATOM 953 C C . ARG A 1 144 ? 13.622 2.463 -13.252 1.00 86.56 144 ARG A C 1
ATOM 955 O O . ARG A 1 144 ? 14.183 1.373 -13.226 1.00 86.56 144 ARG A O 1
ATOM 962 N N . SER A 1 145 ? 14.246 3.589 -12.923 1.00 81.69 145 SER A N 1
ATOM 963 C CA . SER A 1 145 ? 15.480 3.588 -12.135 1.00 81.69 145 SER A CA 1
ATOM 964 C C . SER A 1 145 ? 15.113 3.591 -10.649 1.00 81.69 145 SER A C 1
ATOM 966 O O . SER A 1 145 ? 14.234 4.345 -10.227 1.00 81.69 145 SER A O 1
ATOM 968 N N . SER A 1 146 ? 15.758 2.727 -9.867 1.00 78.75 146 SER A N 1
ATOM 969 C CA . SER A 1 146 ? 15.602 2.631 -8.418 1.00 78.75 146 SER A CA 1
ATOM 970 C C . SER A 1 146 ? 15.910 3.988 -7.773 1.00 78.75 146 SER A C 1
ATOM 972 O O . SER A 1 146 ? 17.039 4.466 -7.902 1.00 78.75 146 SER A O 1
ATOM 974 N N . PRO A 1 147 ? 14.975 4.595 -7.024 1.00 74.56 147 PRO A N 1
ATOM 975 C CA . PRO A 1 147 ? 15.192 5.901 -6.399 1.00 74.56 147 PRO A CA 1
ATOM 976 C C . PRO A 1 147 ? 16.331 5.911 -5.374 1.00 74.56 147 PRO A C 1
ATOM 978 O O . PRO A 1 147 ? 16.905 6.958 -5.097 1.00 74.56 147 PRO A O 1
ATOM 981 N N . THR A 1 148 ? 16.654 4.749 -4.801 1.00 74.88 148 THR A N 1
ATOM 982 C CA . THR A 1 148 ? 17.680 4.614 -3.762 1.00 74.88 148 THR A CA 1
ATOM 983 C C . THR A 1 148 ? 19.035 4.185 -4.310 1.00 74.88 148 THR A C 1
ATOM 985 O O . THR A 1 148 ? 20.059 4.589 -3.770 1.00 74.88 148 THR A O 1
ATOM 988 N N . SER A 1 149 ? 19.065 3.373 -5.372 1.00 79.00 149 SER A N 1
ATOM 989 C CA . SER A 1 149 ? 20.314 2.801 -5.901 1.00 79.00 149 SER A CA 1
ATOM 990 C C . SER A 1 149 ? 20.696 3.275 -7.306 1.00 79.00 149 SER A C 1
ATOM 992 O O . SER A 1 149 ? 21.815 3.015 -7.744 1.00 79.00 149 SER A O 1
ATOM 994 N N . GLY A 1 150 ? 19.786 3.927 -8.035 1.00 80.31 150 GLY A N 1
ATOM 995 C CA . GLY A 1 150 ? 19.978 4.374 -9.421 1.00 80.31 150 GLY A CA 1
ATOM 996 C C . GLY A 1 150 ? 20.006 3.252 -10.470 1.00 80.31 150 GLY A C 1
ATOM 997 O O . GLY A 1 150 ? 20.159 3.518 -11.663 1.00 80.31 150 GLY A O 1
ATOM 998 N N . LYS A 1 151 ? 19.859 1.989 -10.055 1.00 84.12 151 LYS A N 1
ATOM 999 C CA . LYS A 1 151 ? 19.903 0.808 -10.932 1.00 84.12 151 LYS A CA 1
ATOM 1000 C C . LYS A 1 151 ? 18.550 0.548 -11.604 1.00 84.12 151 LYS A C 1
ATOM 1002 O O . LYS A 1 151 ? 17.538 0.987 -11.064 1.00 84.12 151 LYS A O 1
ATOM 1007 N N . PRO A 1 152 ? 18.497 -0.176 -12.739 1.00 87.81 152 PRO A N 1
ATOM 1008 C CA . PRO A 1 152 ? 17.233 -0.647 -13.301 1.00 87.81 152 PRO A CA 1
ATOM 1009 C C . PRO A 1 152 ? 16.411 -1.414 -12.260 1.00 87.81 152 PRO A C 1
ATOM 1011 O O . PRO A 1 152 ? 16.943 -2.272 -11.557 1.00 87.81 152 PRO A O 1
ATOM 1014 N N . ASP A 1 153 ? 15.133 -1.075 -12.168 1.00 88.69 153 ASP A N 1
ATOM 1015 C CA . ASP A 1 153 ? 14.174 -1.571 -11.186 1.00 88.69 153 ASP A CA 1
ATOM 1016 C C . ASP A 1 153 ? 12.789 -1.699 -11.838 1.00 88.69 153 ASP A C 1
ATOM 1018 O O . ASP A 1 153 ? 12.523 -1.106 -12.889 1.00 88.69 153 ASP A O 1
ATOM 1022 N N . PHE A 1 154 ? 11.894 -2.464 -11.221 1.00 90.19 154 PHE A N 1
ATOM 1023 C CA . PHE A 1 154 ? 10.502 -2.560 -11.642 1.00 90.19 154 PHE A CA 1
ATOM 1024 C C . PHE A 1 154 ? 9.593 -2.219 -10.469 1.00 90.19 154 PHE A C 1
ATOM 1026 O O . PHE A 1 154 ? 9.627 -2.865 -9.426 1.00 90.19 154 PHE A O 1
ATOM 1033 N N . HIS A 1 155 ? 8.770 -1.193 -10.647 1.00 92.50 155 HIS A N 1
ATOM 1034 C CA . HIS A 1 155 ? 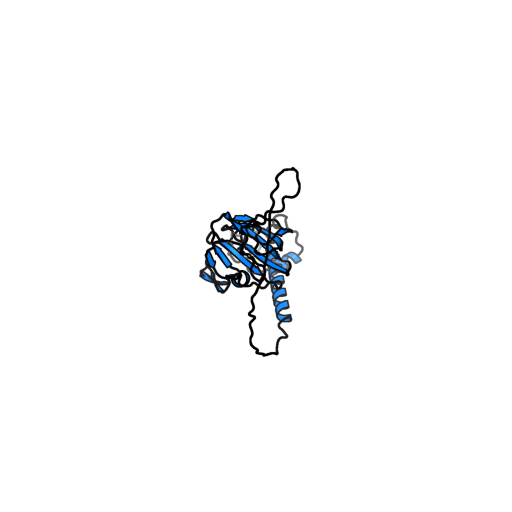7.859 -0.735 -9.620 1.00 92.50 155 HIS A CA 1
ATOM 1035 C C . HIS A 1 155 ? 6.533 -1.494 -9.695 1.00 92.50 155 HIS A C 1
ATOM 1037 O O . HIS A 1 155 ? 5.770 -1.348 -10.649 1.00 92.50 155 HIS A O 1
ATOM 1043 N N . ASP A 1 156 ? 6.265 -2.300 -8.671 1.00 92.31 156 ASP A N 1
ATOM 1044 C CA . ASP A 1 156 ? 5.117 -3.209 -8.588 1.00 92.31 156 ASP A CA 1
ATOM 1045 C C . ASP A 1 156 ? 3.773 -2.519 -8.264 1.00 92.31 156 ASP A C 1
ATOM 1047 O O . ASP A 1 156 ? 2.733 -3.182 -8.227 1.00 92.31 156 ASP A O 1
ATOM 1051 N N . GLY A 1 157 ? 3.770 -1.195 -8.074 1.00 93.94 157 GLY A N 1
ATOM 1052 C CA . GLY A 1 157 ? 2.598 -0.427 -7.658 1.00 93.94 157 GLY A CA 1
ATOM 1053 C C . GLY A 1 157 ? 2.577 1.014 -8.167 1.00 93.94 157 GLY A C 1
ATOM 1054 O O . GLY A 1 157 ? 3.251 1.374 -9.126 1.00 93.94 157 GLY A O 1
ATOM 1055 N N . LEU A 1 158 ? 1.764 1.847 -7.523 1.00 96.00 158 LEU A N 1
ATOM 1056 C CA . LEU A 1 158 ? 1.619 3.278 -7.783 1.00 96.00 158 LEU A CA 1
ATOM 1057 C C . LEU A 1 158 ? 1.930 4.053 -6.500 1.00 96.00 158 LEU A C 1
ATOM 1059 O O . LEU A 1 158 ? 1.269 3.836 -5.482 1.00 96.00 158 LEU A O 1
ATOM 1063 N N . ASP A 1 159 ? 2.882 4.985 -6.570 1.00 96.69 159 ASP A N 1
ATOM 1064 C CA . ASP A 1 159 ? 3.262 5.827 -5.434 1.00 96.69 159 ASP A CA 1
ATOM 1065 C C . ASP A 1 159 ? 2.487 7.146 -5.485 1.00 96.69 159 ASP A C 1
ATOM 1067 O O . ASP A 1 159 ? 2.614 7.933 -6.430 1.00 96.69 159 ASP A O 1
ATOM 1071 N N . MET A 1 160 ? 1.672 7.385 -4.459 1.00 97.12 160 MET A N 1
ATOM 1072 C CA . MET A 1 160 ? 0.784 8.540 -4.333 1.00 97.12 160 MET A CA 1
ATOM 1073 C C . MET A 1 160 ? 1.195 9.396 -3.134 1.00 97.12 160 MET A C 1
ATOM 1075 O O . MET A 1 160 ? 0.936 9.043 -1.982 1.00 97.12 160 MET A O 1
ATOM 1079 N N . ALA A 1 161 ? 1.829 10.537 -3.395 1.00 97.56 161 ALA A N 1
ATOM 1080 C CA . ALA A 1 161 ? 2.294 11.452 -2.364 1.00 97.56 161 ALA A CA 1
ATOM 1081 C C . ALA A 1 161 ? 1.145 12.233 -1.714 1.00 97.56 161 ALA A C 1
ATOM 1083 O O . ALA A 1 161 ? 0.314 12.859 -2.385 1.00 97.56 161 ALA A O 1
ATOM 1084 N N . GLN A 1 162 ? 1.156 12.216 -0.382 1.00 97.44 162 GLN A N 1
ATOM 1085 C CA . GLN A 1 162 ? 0.282 12.961 0.519 1.00 97.44 162 GLN A CA 1
ATOM 1086 C C . GLN A 1 162 ? 1.005 13.177 1.859 1.00 97.44 162 GLN A C 1
ATOM 1088 O O . GLN A 1 162 ? 1.893 12.392 2.198 1.00 97.44 162 GLN A O 1
ATOM 1093 N N . PRO A 1 163 ? 0.642 14.206 2.647 1.00 98.00 163 PRO A N 1
ATOM 1094 C CA . PRO A 1 163 ? 1.207 14.395 3.979 1.00 98.00 163 PRO A CA 1
ATOM 1095 C C . PRO A 1 163 ? 1.033 13.163 4.882 1.00 98.00 163 PRO A C 1
ATOM 1097 O O . PRO A 1 163 ? 0.017 12.467 4.834 1.00 98.00 163 PRO A O 1
ATOM 1100 N N . THR A 1 164 ? 2.014 12.908 5.753 1.00 98.19 164 THR A N 1
ATOM 1101 C CA . THR A 1 164 ? 1.887 11.896 6.812 1.00 98.19 164 THR A CA 1
ATOM 1102 C C . THR A 1 164 ? 0.626 12.159 7.634 1.00 98.19 164 THR A C 1
ATOM 1104 O O . THR A 1 164 ? 0.365 13.292 8.031 1.00 98.19 164 THR A O 1
ATOM 1107 N N . GLY A 1 165 ? -0.144 11.110 7.920 1.00 97.75 165 GLY A N 1
ATOM 1108 C CA . GLY A 1 165 ? -1.405 11.230 8.651 1.00 97.75 165 GLY A CA 1
ATOM 1109 C C . GLY A 1 165 ? -2.636 11.443 7.766 1.00 97.75 165 GLY A C 1
ATOM 1110 O O . GLY A 1 165 ? -3.749 11.410 8.292 1.00 97.75 165 GLY A O 1
ATOM 1111 N N . THR A 1 166 ? -2.490 11.603 6.445 1.00 98.25 166 THR A N 1
ATOM 1112 C CA . THR A 1 166 ? -3.647 11.579 5.536 1.00 98.25 166 THR A CA 1
ATOM 1113 C C . THR A 1 166 ? -4.350 10.210 5.618 1.00 98.25 166 THR A C 1
ATOM 1115 O O . THR A 1 166 ? -3.661 9.186 5.570 1.00 98.25 166 THR A O 1
ATOM 1118 N N . PRO A 1 167 ? -5.690 10.151 5.763 1.00 98.38 167 PRO A N 1
ATOM 1119 C CA . PRO A 1 167 ? -6.445 8.896 5.761 1.00 98.38 167 PRO A CA 1
ATOM 1120 C C . PRO A 1 167 ? -6.249 8.084 4.478 1.00 98.38 167 PRO A C 1
ATOM 1122 O O . PRO A 1 167 ? -6.313 8.638 3.384 1.00 98.38 167 PRO A O 1
ATOM 1125 N N . ILE A 1 168 ? -6.051 6.774 4.620 1.00 98.62 168 ILE A N 1
ATOM 1126 C CA . ILE A 1 168 ? -6.013 5.807 3.517 1.00 98.62 168 ILE A CA 1
ATOM 1127 C C . ILE A 1 168 ? -7.316 5.018 3.532 1.00 98.62 168 ILE 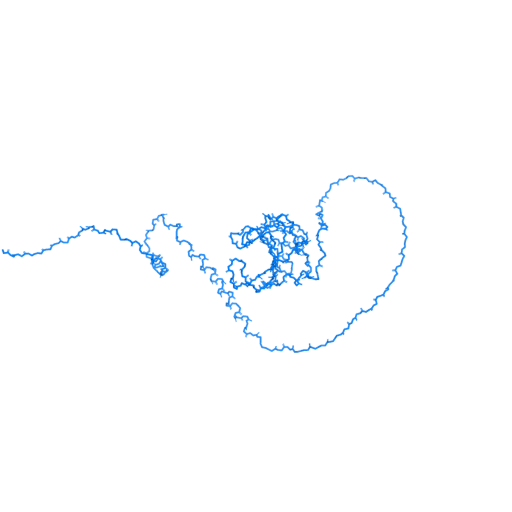A C 1
ATOM 1129 O O . ILE A 1 168 ? -7.665 4.432 4.558 1.00 98.62 168 ILE A O 1
ATOM 1133 N N . MET A 1 169 ? -7.994 4.962 2.389 1.00 98.31 169 MET A N 1
ATOM 1134 C CA . MET A 1 169 ? -9.251 4.236 2.222 1.00 98.31 169 MET A CA 1
ATOM 1135 C C . MET A 1 169 ? -9.034 2.881 1.544 1.00 98.31 169 MET A C 1
ATOM 1137 O O . MET A 1 169 ? -8.195 2.750 0.651 1.00 98.31 169 MET A O 1
ATOM 1141 N N . ALA A 1 170 ? -9.826 1.876 1.920 1.00 98.25 170 ALA A N 1
ATOM 1142 C CA . ALA A 1 170 ? -9.888 0.611 1.199 1.00 98.25 170 ALA A CA 1
ATOM 1143 C C . ALA A 1 170 ? -10.407 0.852 -0.223 1.00 98.25 170 ALA A C 1
ATOM 1145 O O . ALA A 1 170 ? -11.528 1.320 -0.420 1.00 98.25 170 ALA A O 1
ATOM 1146 N N . ALA A 1 171 ? -9.606 0.501 -1.226 1.00 97.56 171 ALA A N 1
ATOM 1147 C CA . ALA A 1 171 ? -9.955 0.718 -2.623 1.00 97.56 171 ALA A CA 1
ATOM 1148 C C . ALA A 1 171 ? -11.119 -0.175 -3.082 1.00 97.56 171 ALA A C 1
ATOM 1150 O O . ALA A 1 171 ? -11.847 0.185 -3.998 1.00 97.56 171 ALA A O 1
ATOM 1151 N N . LYS A 1 172 ? -11.330 -1.335 -2.454 1.00 97.19 172 LYS A N 1
ATOM 1152 C CA . LYS A 1 172 ? -12.447 -2.241 -2.750 1.00 97.19 172 LYS A CA 1
ATOM 1153 C C . LYS A 1 172 ? -12.799 -3.046 -1.501 1.00 97.19 172 LYS A C 1
ATOM 1155 O O . LYS A 1 172 ? -11.918 -3.350 -0.696 1.00 97.19 172 LYS A O 1
ATOM 1160 N N . ALA A 1 173 ? -14.077 -3.386 -1.340 1.00 97.75 173 ALA A N 1
ATOM 1161 C CA . ALA A 1 173 ? -14.547 -4.156 -0.191 1.00 97.75 173 ALA A CA 1
ATOM 1162 C C . ALA A 1 173 ? -13.874 -5.537 -0.130 1.00 97.75 173 ALA A C 1
ATOM 1164 O O . ALA A 1 173 ? -13.555 -6.135 -1.165 1.00 97.75 173 ALA A O 1
ATOM 1165 N N . GLY A 1 174 ? -13.655 -6.054 1.074 1.00 98.31 174 GLY A N 1
ATOM 1166 C CA . GLY A 1 174 ? -12.971 -7.330 1.248 1.00 98.31 174 GLY A CA 1
ATOM 1167 C C . GLY A 1 174 ? -12.648 -7.672 2.693 1.00 98.31 174 GLY A C 1
ATOM 1168 O O . GLY A 1 174 ? -13.180 -7.085 3.632 1.00 98.31 174 GLY A O 1
ATOM 1169 N N . GLU A 1 175 ? -11.766 -8.648 2.850 1.00 98.69 175 GLU A N 1
ATOM 1170 C CA . GLU A 1 175 ? -11.244 -9.106 4.133 1.00 98.69 175 GLU A CA 1
ATOM 1171 C C . GLU A 1 175 ? -9.757 -8.767 4.226 1.00 98.69 175 GLU A C 1
ATOM 1173 O O . GLU A 1 175 ? -8.988 -9.040 3.302 1.00 98.69 175 GLU A O 1
ATOM 1178 N N . VAL A 1 176 ? -9.347 -8.182 5.346 1.00 98.75 176 VAL A N 1
ATOM 1179 C CA . VAL A 1 176 ? -7.945 -7.903 5.645 1.00 98.75 176 VAL A CA 1
ATOM 1180 C C . VAL A 1 176 ? -7.226 -9.228 5.882 1.00 98.75 176 VAL A C 1
ATOM 1182 O O . VAL A 1 176 ? -7.457 -9.905 6.880 1.00 98.75 176 VAL A O 1
ATOM 1185 N N . VAL A 1 177 ? -6.335 -9.608 4.973 1.00 98.50 177 VAL A N 1
ATOM 1186 C CA . VAL A 1 177 ? -5.552 -10.851 5.076 1.00 98.50 177 VAL A CA 1
ATOM 1187 C C . VAL A 1 177 ? -4.168 -10.611 5.675 1.00 98.50 177 VAL A C 1
ATOM 1189 O O . VAL A 1 177 ? -3.590 -11.534 6.256 1.00 98.50 177 VAL A O 1
ATOM 1192 N N . VAL A 1 178 ? -3.682 -9.366 5.616 1.00 98.12 178 VAL A N 1
ATOM 1193 C CA . VAL A 1 178 ? -2.455 -8.917 6.281 1.00 98.12 178 VAL A CA 1
ATOM 1194 C C . VAL A 1 178 ? -2.657 -7.536 6.902 1.00 98.12 178 VAL A C 1
ATOM 1196 O O . VAL A 1 178 ? -3.227 -6.648 6.277 1.00 98.12 178 VAL A O 1
ATOM 1199 N N . SER A 1 179 ? -2.161 -7.354 8.126 1.00 98.25 179 SER A N 1
ATOM 1200 C CA . SER A 1 179 ? -2.001 -6.057 8.790 1.00 98.25 179 SER A CA 1
ATOM 1201 C C . SER A 1 179 ? -0.815 -6.170 9.743 1.00 98.25 179 SER A C 1
A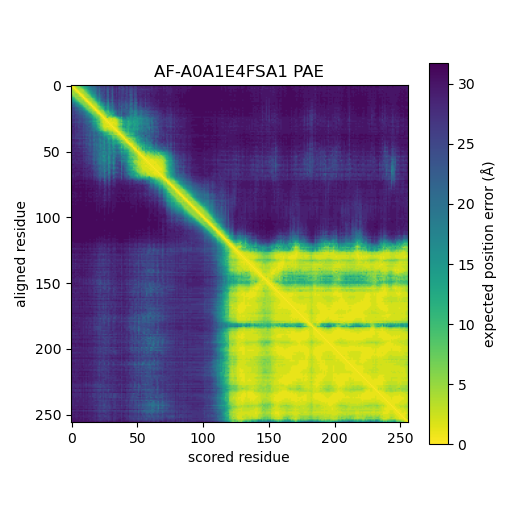TOM 1203 O O . SER A 1 179 ? -0.947 -6.703 10.843 1.00 98.25 179 SER A O 1
ATOM 1205 N N . GLN A 1 180 ? 0.375 -5.770 9.291 1.00 96.56 180 GLN A N 1
ATOM 1206 C CA . GLN A 1 180 ? 1.613 -6.017 10.037 1.00 96.56 180 GLN A CA 1
ATOM 1207 C C . GLN A 1 180 ? 2.701 -4.983 9.753 1.00 96.56 180 GLN A C 1
ATOM 1209 O O . GLN A 1 180 ? 2.608 -4.182 8.816 1.00 96.56 180 GLN A O 1
ATOM 1214 N N . ASP A 1 181 ? 3.709 -4.979 10.621 1.00 94.81 181 ASP A N 1
ATOM 1215 C CA . ASP A 1 181 ? 4.981 -4.311 10.376 1.00 94.81 181 ASP A CA 1
ATOM 1216 C C . ASP A 1 181 ? 5.887 -5.281 9.616 1.00 94.81 181 ASP A C 1
ATOM 1218 O O . ASP A 1 181 ? 5.984 -6.458 9.960 1.00 94.81 181 ASP A O 1
ATOM 1222 N N . ASP A 1 182 ? 6.523 -4.787 8.567 1.00 89.56 182 ASP A N 1
ATOM 1223 C CA . ASP A 1 182 ? 7.577 -5.463 7.830 1.00 89.56 182 ASP A CA 1
ATOM 1224 C C . ASP A 1 182 ? 8.905 -4.767 8.145 1.00 89.56 182 ASP A C 1
ATOM 1226 O O . ASP A 1 182 ? 9.006 -3.539 8.063 1.00 89.56 182 ASP A O 1
ATOM 1230 N N . SER A 1 183 ? 9.923 -5.544 8.521 1.00 68.94 183 SER A N 1
ATOM 1231 C CA . SER A 1 183 ? 11.296 -5.045 8.660 1.00 68.94 183 SER A CA 1
ATOM 1232 C C . SER A 1 183 ? 11.954 -4.772 7.300 1.00 68.94 183 SER A C 1
ATOM 1234 O O . SER A 1 183 ? 13.024 -4.166 7.249 1.00 68.94 183 SER A O 1
ATOM 1236 N N . GLY A 1 184 ? 11.321 -5.213 6.211 1.00 78.50 184 GLY A N 1
ATOM 1237 C CA . GLY A 1 184 ? 11.722 -5.012 4.829 1.00 78.50 184 GLY A CA 1
ATOM 1238 C C . GLY A 1 184 ? 11.082 -3.801 4.138 1.00 78.50 184 GLY A C 1
ATOM 1239 O O . GLY A 1 184 ? 10.887 -2.726 4.709 1.00 78.50 184 GLY A O 1
ATOM 1240 N N . GLY A 1 185 ? 10.829 -3.967 2.837 1.00 87.56 185 GLY A N 1
ATOM 1241 C CA . GLY A 1 185 ? 10.529 -2.878 1.909 1.00 87.56 185 GLY A CA 1
ATOM 1242 C C . GLY A 1 185 ? 9.223 -2.142 2.196 1.00 87.56 185 GLY A C 1
ATOM 1243 O O . GLY A 1 185 ? 9.190 -0.924 2.049 1.00 87.56 185 GLY A O 1
ATOM 1244 N N . TYR A 1 186 ? 8.178 -2.835 2.652 1.00 94.69 186 TYR A N 1
ATOM 1245 C CA . TYR A 1 186 ? 6.841 -2.243 2.768 1.00 94.69 186 TYR A CA 1
ATOM 1246 C C . TYR A 1 186 ? 6.632 -1.406 4.037 1.00 94.69 186 TYR A C 1
ATOM 1248 O O . TYR A 1 186 ? 5.724 -0.572 4.080 1.00 94.69 186 TYR A O 1
ATOM 1256 N N . GLY A 1 187 ? 7.445 -1.607 5.079 1.00 96.06 187 GLY A N 1
ATOM 1257 C CA . GLY A 1 187 ? 7.233 -0.968 6.377 1.00 96.06 187 GLY A CA 1
ATOM 1258 C C . GLY A 1 187 ? 5.906 -1.397 7.002 1.00 96.06 187 GLY A C 1
ATOM 1259 O O . GLY A 1 187 ? 5.611 -2.583 7.111 1.00 96.06 187 GLY A O 1
ATOM 1260 N N . LYS A 1 188 ? 5.069 -0.448 7.423 1.00 97.88 188 LYS A N 1
ATOM 1261 C CA . LYS A 1 188 ? 3.722 -0.778 7.914 1.00 97.88 188 LYS A CA 1
ATOM 1262 C C . LYS A 1 188 ? 2.773 -0.932 6.740 1.00 97.88 188 LYS A C 1
ATOM 1264 O O . LYS A 1 188 ? 2.636 0.001 5.947 1.00 97.88 188 LYS A O 1
ATOM 1269 N N . TRP A 1 189 ? 2.077 -2.062 6.669 1.00 98.50 189 TRP A N 1
ATOM 1270 C CA . TRP A 1 189 ? 1.236 -2.338 5.514 1.00 98.50 189 TRP A CA 1
ATOM 1271 C C . TRP A 1 189 ? 0.004 -3.183 5.822 1.00 98.50 189 TRP A C 1
ATOM 1273 O O . TRP A 1 189 ? -0.088 -3.860 6.851 1.00 98.50 189 TRP A O 1
ATOM 1283 N N . VAL A 1 190 ? -0.947 -3.107 4.896 1.00 98.75 190 VAL A N 1
ATOM 1284 C CA . VAL A 1 190 ? -2.210 -3.843 4.896 1.00 98.75 190 VAL A CA 1
ATOM 1285 C C . VAL A 1 190 ? -2.394 -4.518 3.537 1.00 98.75 190 VAL A C 1
ATOM 1287 O O . VAL A 1 190 ? -2.099 -3.922 2.501 1.00 98.75 190 VAL A O 1
ATOM 1290 N N . GLU A 1 191 ? -2.920 -5.741 3.536 1.00 98.62 191 GLU A N 1
ATOM 1291 C CA . GLU A 1 191 ? -3.406 -6.435 2.340 1.00 98.62 191 GLU A CA 1
ATOM 1292 C C . GLU A 1 191 ? -4.872 -6.810 2.522 1.00 98.62 191 GLU A C 1
ATOM 1294 O O . GLU A 1 191 ? -5.249 -7.408 3.534 1.00 98.62 191 GLU A O 1
ATOM 1299 N N . ILE A 1 192 ? -5.693 -6.492 1.523 1.00 98.75 192 ILE A N 1
ATOM 1300 C CA . ILE A 1 192 ? -7.114 -6.838 1.488 1.00 98.75 192 ILE A CA 1
ATOM 1301 C C . ILE A 1 192 ? -7.342 -7.819 0.346 1.00 98.75 192 ILE A C 1
ATOM 1303 O O . ILE A 1 192 ? -6.975 -7.537 -0.794 1.00 98.75 192 ILE A O 1
ATOM 1307 N N . ARG A 1 193 ? -7.985 -8.951 0.643 1.00 98.62 193 ARG A N 1
ATOM 1308 C CA . ARG A 1 193 ? -8.499 -9.903 -0.347 1.00 98.62 193 ARG A CA 1
ATOM 1309 C C . ARG A 1 193 ? -9.954 -9.578 -0.663 1.00 98.62 193 ARG A C 1
ATOM 1311 O O . ARG A 1 193 ? -10.781 -9.455 0.240 1.00 98.62 193 ARG A O 1
ATOM 1318 N N . HIS A 1 194 ? -10.268 -9.486 -1.946 1.00 98.12 194 HIS A N 1
ATOM 1319 C CA . HIS A 1 194 ? -11.592 -9.151 -2.457 1.00 98.12 194 HIS A CA 1
ATOM 1320 C C . HIS A 1 194 ? -12.394 -10.407 -2.825 1.00 98.12 194 HIS A C 1
ATOM 1322 O O . HIS A 1 194 ? -11.855 -11.511 -2.912 1.00 98.12 194 HIS A O 1
ATOM 1328 N N . ALA A 1 195 ? -13.701 -10.237 -3.043 1.00 96.00 195 ALA A N 1
ATOM 1329 C CA . ALA A 1 195 ? -14.622 -11.339 -3.341 1.00 96.00 195 ALA A CA 1
ATOM 1330 C C . ALA A 1 195 ? -14.309 -12.075 -4.658 1.00 96.00 195 ALA A C 1
ATOM 1332 O O . ALA A 1 195 ? -14.606 -13.257 -4.783 1.00 96.00 195 ALA A O 1
ATOM 1333 N N . ASP A 1 196 ? -13.691 -11.389 -5.621 1.00 93.56 196 ASP A N 1
ATOM 1334 C CA . ASP A 1 196 ? -13.235 -11.963 -6.894 1.00 93.56 196 ASP A CA 1
ATOM 1335 C C . ASP A 1 196 ? -11.907 -12.734 -6.770 1.00 93.56 196 ASP A C 1
ATOM 1337 O O . ASP A 1 196 ? -11.425 -13.287 -7.753 1.00 93.56 196 ASP A O 1
ATOM 1341 N N . GLY A 1 197 ? -11.307 -12.780 -5.574 1.00 95.62 197 GLY A N 1
ATOM 1342 C CA . GLY A 1 197 ? -9.999 -13.385 -5.319 1.00 95.62 197 GLY A CA 1
ATOM 1343 C C . GLY A 1 197 ? -8.815 -12.448 -5.576 1.00 95.62 197 GLY A C 1
ATOM 1344 O O . GLY A 1 197 ? -7.685 -12.800 -5.236 1.00 95.62 197 GLY A O 1
ATOM 1345 N N . GLY A 1 198 ? -9.055 -11.252 -6.124 1.00 97.25 198 GLY A N 1
ATOM 1346 C CA . GLY A 1 198 ? -8.041 -10.215 -6.270 1.00 97.25 198 GLY A CA 1
ATOM 1347 C C . GLY A 1 198 ? -7.597 -9.654 -4.920 1.00 97.25 198 GLY A C 1
ATOM 1348 O O . GLY A 1 198 ? -8.244 -9.860 -3.888 1.00 97.25 198 GLY A O 1
ATOM 1349 N N . ARG A 1 199 ? -6.479 -8.927 -4.915 1.00 98.38 199 ARG A N 1
ATOM 1350 C CA . ARG A 1 199 ? -5.928 -8.308 -3.704 1.00 98.38 199 ARG A CA 1
ATOM 1351 C C . ARG A 1 199 ? -5.487 -6.874 -3.948 1.00 98.38 199 ARG A C 1
ATOM 1353 O O . ARG A 1 199 ? -5.056 -6.529 -5.044 1.00 98.38 199 ARG A O 1
ATO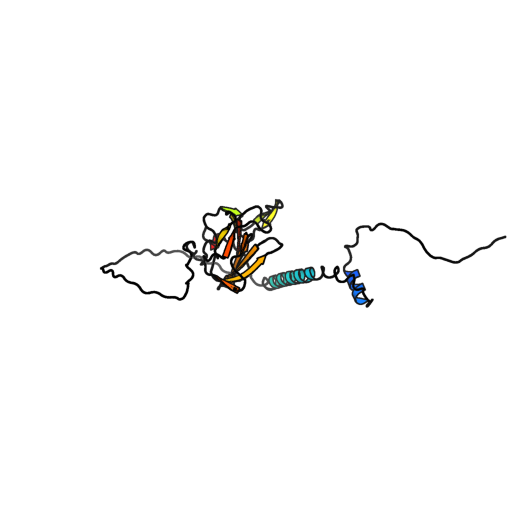M 1360 N N . THR A 1 200 ? -5.531 -6.066 -2.898 1.00 98.50 200 THR A N 1
ATOM 1361 C CA . THR A 1 200 ? -4.900 -4.742 -2.860 1.00 98.50 200 THR A CA 1
ATOM 1362 C C . THR A 1 200 ? -3.935 -4.641 -1.695 1.00 98.50 200 THR A C 1
ATOM 1364 O O . THR A 1 200 ? -4.215 -5.166 -0.616 1.00 98.50 200 THR A O 1
ATOM 1367 N N . ARG A 1 201 ? -2.805 -3.962 -1.911 1.00 98.50 201 ARG A N 1
ATOM 1368 C CA . ARG A 1 201 ? -1.793 -3.702 -0.878 1.00 98.50 201 ARG A CA 1
ATOM 1369 C C . ARG A 1 201 ? -1.615 -2.215 -0.657 1.00 98.50 201 ARG A C 1
ATOM 1371 O O . ARG A 1 201 ? -1.620 -1.445 -1.613 1.00 98.50 201 ARG A O 1
ATOM 1378 N N . TYR A 1 202 ? -1.417 -1.849 0.601 1.00 98.56 202 TYR A N 1
ATOM 1379 C CA . TYR A 1 202 ? -1.259 -0.476 1.063 1.00 98.56 202 TYR A CA 1
ATOM 1380 C C . TYR A 1 202 ? -0.038 -0.438 1.969 1.00 98.56 202 TYR A C 1
ATOM 1382 O O . TYR A 1 202 ? -0.066 -1.059 3.029 1.00 98.56 202 TYR A O 1
ATOM 1390 N N . ALA A 1 203 ? 1.024 0.248 1.558 1.00 98.25 203 ALA A N 1
ATOM 1391 C CA . ALA A 1 203 ? 2.306 0.220 2.257 1.00 98.25 203 ALA A CA 1
ATOM 1392 C C . ALA A 1 203 ? 2.812 1.612 2.654 1.00 98.25 203 ALA A C 1
ATOM 1394 O O . ALA A 1 203 ? 2.172 2.631 2.383 1.00 98.25 203 ALA A O 1
ATOM 1395 N N . HIS A 1 204 ? 3.952 1.622 3.348 1.00 97.88 204 HIS A N 1
ATOM 1396 C CA . HIS A 1 204 ? 4.601 2.796 3.931 1.00 97.88 204 HIS A CA 1
ATOM 1397 C C 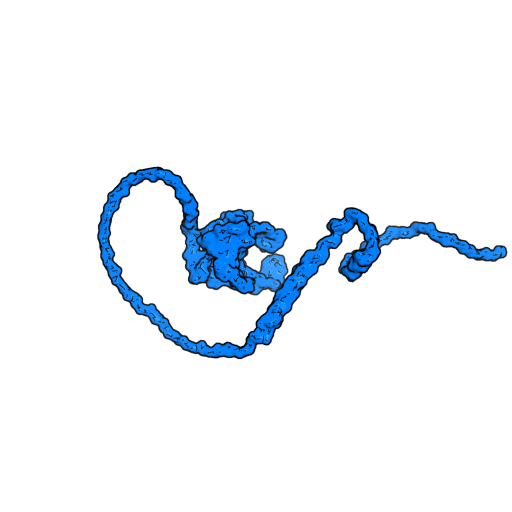. HIS A 1 204 ? 3.725 3.563 4.933 1.00 97.88 204 HIS A C 1
ATOM 1399 O O . HIS A 1 204 ? 3.940 4.749 5.182 1.00 97.88 204 HIS A O 1
ATOM 1405 N N . MET A 1 205 ? 2.749 2.902 5.561 1.00 98.44 205 MET A N 1
ATOM 1406 C CA . MET A 1 205 ? 1.796 3.557 6.460 1.00 98.44 205 MET A CA 1
ATOM 1407 C C . MET A 1 205 ? 2.488 4.102 7.723 1.00 98.44 205 MET A C 1
ATOM 1409 O O . MET A 1 205 ? 3.475 3.550 8.215 1.00 98.44 205 MET A O 1
ATOM 1413 N N . SER A 1 206 ? 1.954 5.181 8.299 1.00 98.25 206 SER A N 1
ATOM 1414 C CA . SER A 1 206 ? 2.359 5.646 9.637 1.00 98.25 206 SER A CA 1
ATOM 1415 C C . SER A 1 206 ? 1.614 4.889 10.738 1.00 98.25 206 SER A C 1
ATOM 1417 O O . SER A 1 206 ? 2.203 4.555 11.773 1.00 98.25 206 SER A O 1
ATOM 1419 N N . ALA A 1 207 ? 0.351 4.548 10.476 1.00 98.06 207 ALA A N 1
ATOM 1420 C CA . ALA A 1 207 ? -0.508 3.746 11.335 1.00 98.06 207 ALA A CA 1
ATOM 1421 C C . ALA A 1 207 ? -1.438 2.856 10.496 1.00 98.06 207 ALA A C 1
ATOM 1423 O O . ALA A 1 207 ? -1.971 3.296 9.475 1.00 98.06 207 ALA A O 1
ATOM 1424 N N . ARG A 1 208 ? -1.650 1.622 10.963 1.00 98.06 208 ARG A N 1
ATOM 1425 C CA . ARG A 1 208 ? -2.698 0.718 10.473 1.00 98.06 208 ARG A CA 1
ATOM 1426 C C . ARG A 1 208 ? -3.947 0.934 11.327 1.00 98.06 208 ARG A C 1
ATOM 1428 O O . ARG A 1 208 ? -3.829 1.072 12.540 1.00 98.06 208 ARG A O 1
ATOM 1435 N N . GLY A 1 209 ? -5.113 0.997 10.694 1.00 96.88 209 GLY A N 1
ATOM 1436 C CA . GLY A 1 209 ? -6.411 1.199 11.352 1.00 96.88 209 GLY A CA 1
ATOM 1437 C C . GLY A 1 209 ? -7.294 -0.049 11.371 1.00 96.88 209 GLY A C 1
ATOM 1438 O O . GLY A 1 209 ? -8.455 0.040 11.756 1.00 96.88 209 GLY A O 1
ATOM 1439 N N . VAL A 1 210 ? -6.768 -1.187 10.912 1.00 98.31 210 VAL A N 1
ATOM 1440 C CA . VAL A 1 210 ? -7.496 -2.453 10.779 1.00 98.31 210 VAL A CA 1
ATOM 1441 C C . VAL A 1 210 ? -6.620 -3.639 11.153 1.00 98.31 210 VAL A C 1
ATOM 1443 O O . VAL A 1 210 ? -5.392 -3.561 11.083 1.00 98.31 210 VAL A O 1
ATOM 1446 N N . GLU A 1 211 ? -7.253 -4.754 11.501 1.00 98.00 211 GLU A N 1
ATOM 1447 C CA . GLU A 1 211 ? -6.590 -5.999 11.903 1.00 98.00 211 GLU A CA 1
ATOM 1448 C C . GLU A 1 211 ? -6.880 -7.144 10.926 1.00 98.00 211 GLU A C 1
ATOM 1450 O O . GLU A 1 211 ? -7.861 -7.128 10.181 1.00 98.00 211 GLU A O 1
ATOM 1455 N N . LYS A 1 212 ? -6.019 -8.168 10.922 1.00 98.25 212 LYS A N 1
ATOM 1456 C CA . LYS A 1 212 ? -6.228 -9.373 10.109 1.00 98.25 212 LYS A CA 1
ATOM 1457 C C . LYS A 1 212 ? -7.553 -10.056 10.477 1.00 98.25 212 LYS A C 1
ATOM 1459 O O . LYS A 1 212 ? -7.860 -10.233 11.649 1.00 98.25 212 LYS A O 1
ATOM 1464 N N . GLY A 1 213 ? -8.309 -10.473 9.464 1.00 98.25 213 GLY A N 1
ATOM 1465 C CA . GLY A 1 213 ? -9.644 -11.067 9.581 1.00 98.25 213 GLY A CA 1
ATOM 1466 C C . GLY A 1 213 ? -10.782 -10.042 9.585 1.00 98.25 213 GLY A C 1
ATOM 1467 O O . GLY A 1 213 ? -11.947 -10.417 9.445 1.00 98.25 213 GLY A O 1
ATOM 1468 N N . GLN A 1 214 ? -10.481 -8.744 9.701 1.00 98.38 214 GLN A N 1
ATOM 1469 C CA . GLN A 1 214 ? -11.498 -7.700 9.651 1.00 98.38 214 GLN A CA 1
ATOM 1470 C C . GLN A 1 214 ? -12.081 -7.567 8.239 1.00 98.38 214 GLN A C 1
ATOM 1472 O O . GLN A 1 214 ? -11.351 -7.508 7.248 1.00 98.38 214 GLN A O 1
ATOM 1477 N N . LYS A 1 215 ? -13.410 -7.471 8.144 1.00 98.38 215 LYS A N 1
ATOM 1478 C CA . LYS A 1 215 ? -14.096 -7.092 6.903 1.00 98.38 215 LYS A CA 1
ATOM 1479 C C . LYS A 1 215 ? -14.138 -5.575 6.776 1.00 98.38 215 LYS A C 1
ATOM 1481 O O . LYS A 1 215 ? -14.406 -4.882 7.757 1.00 98.38 215 LYS A O 1
ATOM 1486 N N . VAL A 1 216 ? -13.891 -5.082 5.570 1.00 98.00 216 VAL A N 1
ATOM 1487 C CA . VAL A 1 216 ? -13.884 -3.653 5.256 1.00 98.00 216 VAL A CA 1
ATOM 1488 C C . VAL A 1 216 ? -14.721 -3.363 4.021 1.00 98.00 216 VAL A C 1
ATOM 1490 O O . VAL A 1 216 ? -14.764 -4.156 3.076 1.00 98.00 216 VAL A O 1
ATOM 1493 N N . GLU A 1 217 ? -15.382 -2.214 4.027 1.00 97.69 217 GLU A N 1
ATOM 1494 C CA . GLU A 1 217 ? -16.128 -1.702 2.880 1.00 97.69 217 GLU A CA 1
ATOM 1495 C C . GLU A 1 217 ? -15.224 -0.869 1.963 1.00 97.69 217 GLU A C 1
ATOM 1497 O O . GLU A 1 217 ? -14.202 -0.328 2.389 1.00 97.69 217 GLU A O 1
ATOM 1502 N N . ALA A 1 218 ? -15.598 -0.742 0.687 1.00 96.44 218 ALA A N 1
ATOM 1503 C CA . ALA A 1 218 ? -14.920 0.191 -0.208 1.00 96.44 218 ALA A CA 1
ATOM 1504 C C . ALA A 1 218 ? -15.091 1.621 0.331 1.00 96.44 218 ALA A C 1
ATOM 1506 O O . ALA A 1 218 ? -16.203 2.039 0.644 1.00 96.44 218 ALA A O 1
ATOM 1507 N N . GLY A 1 219 ? -13.993 2.367 0.445 1.00 96.06 219 GLY A N 1
ATOM 1508 C CA . GLY A 1 219 ? -14.002 3.721 0.994 1.00 96.06 219 GLY A CA 1
ATOM 1509 C C . GLY A 1 219 ? -13.882 3.803 2.517 1.00 96.06 219 GLY A C 1
ATOM 1510 O O . GLY A 1 219 ? -13.817 4.906 3.054 1.00 96.06 219 GLY A O 1
ATOM 1511 N N . GLN A 1 220 ? -13.832 2.669 3.220 1.00 97.94 220 GLN A N 1
ATOM 1512 C CA . GLN A 1 220 ? -13.578 2.651 4.657 1.00 97.94 220 GLN A CA 1
ATOM 1513 C C . GLN A 1 220 ? -12.119 3.022 4.947 1.00 97.94 220 GLN A C 1
ATOM 1515 O O . GLN A 1 220 ? -11.212 2.513 4.289 1.00 97.94 220 G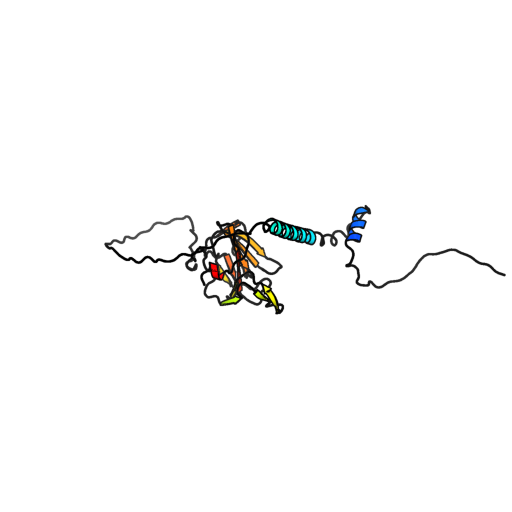LN A O 1
ATOM 1520 N N . GLU A 1 221 ? -11.880 3.866 5.953 1.00 98.38 221 GLU A N 1
ATOM 1521 C CA . GLU A 1 221 ? -10.522 4.179 6.405 1.00 98.38 221 GLU A CA 1
ATOM 1522 C C . GLU A 1 221 ? -9.847 2.927 6.989 1.00 98.38 221 GLU A C 1
ATOM 1524 O O . GLU A 1 221 ? -10.399 2.262 7.866 1.00 98.38 221 GLU A O 1
ATOM 1529 N N . ILE A 1 222 ? -8.643 2.619 6.503 1.00 98.56 222 ILE A N 1
ATOM 1530 C CA . ILE A 1 222 ? -7.851 1.446 6.908 1.00 98.56 222 ILE A CA 1
ATOM 1531 C C . ILE A 1 222 ? -6.488 1.802 7.504 1.00 98.56 222 ILE A C 1
ATOM 1533 O O . ILE A 1 222 ? -5.750 0.925 7.954 1.00 98.56 222 ILE A O 1
ATOM 1537 N N . GLY A 1 223 ? -6.127 3.082 7.514 1.00 98.25 223 GLY A N 1
ATOM 1538 C CA . GLY A 1 223 ? -4.870 3.549 8.076 1.00 98.25 223 GLY A CA 1
ATOM 1539 C C . GLY A 1 223 ? -4.519 4.959 7.635 1.00 98.25 223 GLY A C 1
ATOM 1540 O O . GLY A 1 223 ? -5.365 5.714 7.158 1.00 98.25 223 GLY A O 1
ATOM 1541 N N . LYS A 1 224 ? -3.248 5.314 7.812 1.00 98.56 224 LYS A N 1
ATOM 1542 C CA . LYS A 1 224 ? -2.730 6.668 7.605 1.00 98.56 224 LYS A CA 1
ATOM 1543 C C . LYS A 1 224 ? -1.456 6.645 6.764 1.00 98.56 224 LYS A C 1
ATOM 1545 O O . LYS A 1 224 ? -0.574 5.818 7.007 1.00 98.56 224 LYS A O 1
ATOM 1550 N N . VAL A 1 225 ? -1.324 7.590 5.834 1.00 98.62 225 VAL A N 1
ATOM 1551 C CA . VAL A 1 225 ? -0.105 7.802 5.033 1.00 98.62 225 VAL A CA 1
ATOM 1552 C C . VAL A 1 225 ? 1.099 8.008 5.949 1.00 98.62 225 VAL A C 1
ATOM 1554 O O . VAL A 1 225 ? 0.980 8.606 7.024 1.00 98.62 225 VAL A O 1
ATOM 1557 N N . GLY A 1 226 ? 2.256 7.494 5.545 1.00 98.06 226 GLY A N 1
ATOM 1558 C CA . GLY A 1 226 ? 3.510 7.640 6.270 1.00 98.06 226 GLY A CA 1
ATOM 1559 C C . GLY A 1 226 ? 4.721 7.513 5.355 1.00 98.06 226 GLY A C 1
ATOM 1560 O O . GLY A 1 226 ? 4.637 7.761 4.157 1.00 98.06 226 GLY A O 1
ATOM 1561 N N . SER A 1 227 ? 5.855 7.157 5.954 1.00 97.12 227 SER A N 1
ATOM 1562 C CA . SER A 1 227 ? 7.143 6.993 5.273 1.00 97.12 227 SER A CA 1
ATOM 1563 C C . SER A 1 227 ? 7.963 5.875 5.933 1.00 97.12 227 SER A C 1
ATOM 1565 O O . SER A 1 227 ? 9.145 6.046 6.215 1.00 97.12 227 SER A O 1
ATOM 1567 N N . THR A 1 228 ? 7.311 4.762 6.284 1.00 95.88 228 THR A N 1
ATOM 1568 C CA . THR A 1 228 ? 7.965 3.605 6.929 1.00 95.88 228 THR A CA 1
ATOM 1569 C C . THR A 1 228 ? 8.503 2.617 5.893 1.00 95.88 228 THR A C 1
ATOM 1571 O O . THR A 1 228 ? 8.026 2.597 4.763 1.00 95.88 228 THR A O 1
ATOM 1574 N N . GLY A 1 229 ? 9.478 1.777 6.257 1.00 92.75 229 GLY A N 1
ATOM 1575 C CA . GLY A 1 229 ? 10.123 0.860 5.307 1.00 92.75 229 GLY A CA 1
ATOM 1576 C C . GLY A 1 229 ? 11.041 1.592 4.324 1.00 92.75 229 GLY A C 1
ATOM 1577 O O . GLY A 1 229 ? 11.620 2.627 4.660 1.00 92.75 229 GLY A O 1
ATOM 1578 N N . ASN A 1 230 ? 11.173 1.068 3.104 1.00 90.75 230 ASN A N 1
ATOM 1579 C CA . ASN A 1 230 ? 12.006 1.674 2.066 1.00 90.75 230 ASN A CA 1
ATOM 1580 C C . ASN A 1 230 ? 11.244 2.787 1.330 1.00 90.75 230 ASN A C 1
ATOM 1582 O O . ASN A 1 230 ? 10.704 2.574 0.248 1.00 90.75 230 ASN A O 1
ATOM 1586 N N . SER A 1 231 ? 11.188 3.969 1.941 1.00 90.12 231 SER A N 1
ATOM 1587 C CA . SER A 1 231 ? 10.486 5.138 1.414 1.00 90.12 231 SER A CA 1
ATOM 1588 C C . SER A 1 231 ? 11.375 6.382 1.468 1.00 90.12 231 SER A C 1
ATOM 1590 O O . SER A 1 231 ? 12.096 6.602 2.440 1.00 90.12 231 SER A O 1
ATOM 1592 N N . THR A 1 232 ? 11.314 7.219 0.430 1.00 90.94 232 THR A N 1
ATOM 1593 C CA . THR A 1 232 ? 12.075 8.478 0.332 1.00 90.94 232 THR A CA 1
ATOM 1594 C C . THR A 1 232 ? 11.289 9.704 0.812 1.00 90.94 232 THR A C 1
ATOM 1596 O O . THR A 1 232 ? 11.772 10.828 0.695 1.00 90.94 232 THR A O 1
ATOM 1599 N N . GLY A 1 233 ? 10.071 9.515 1.325 1.00 94.38 233 GLY A N 1
ATOM 1600 C CA . GLY A 1 233 ? 9.218 10.582 1.849 1.00 94.38 233 GLY A CA 1
ATOM 1601 C C . GLY A 1 233 ? 7.747 10.166 1.955 1.00 94.38 233 GLY A C 1
ATOM 1602 O O . GLY A 1 233 ? 7.385 9.087 1.494 1.00 94.38 233 GLY A O 1
ATOM 1603 N N . PRO A 1 234 ? 6.868 11.001 2.538 1.00 97.75 234 PRO A N 1
ATOM 1604 C CA . PRO A 1 234 ? 5.471 10.633 2.766 1.00 97.75 234 PRO A CA 1
ATOM 1605 C C . PRO A 1 234 ? 4.687 10.302 1.485 1.00 97.75 234 PRO A C 1
ATOM 1607 O O . PRO A 1 234 ? 4.458 11.171 0.641 1.00 97.75 234 PRO A O 1
ATOM 1610 N N . HIS A 1 235 ? 4.264 9.043 1.350 1.00 98.19 235 HIS A N 1
ATOM 1611 C CA . HIS A 1 235 ? 3.418 8.569 0.252 1.00 98.19 235 HIS A CA 1
ATOM 1612 C C . HIS A 1 235 ? 2.707 7.257 0.607 1.00 98.19 235 HIS A C 1
ATOM 1614 O O . HIS A 1 235 ? 3.063 6.573 1.566 1.00 98.19 235 HIS A O 1
ATOM 1620 N N . LEU A 1 236 ? 1.688 6.909 -0.178 1.00 98.19 236 LEU A N 1
ATOM 1621 C CA . LEU A 1 236 ? 1.107 5.571 -0.214 1.00 98.19 236 LEU A CA 1
ATOM 1622 C C . LEU A 1 236 ? 1.676 4.816 -1.414 1.00 98.19 236 LEU A C 1
ATOM 1624 O O . LEU A 1 236 ? 1.466 5.251 -2.545 1.00 98.19 236 LEU A O 1
ATOM 1628 N N . HIS A 1 237 ? 2.318 3.678 -1.166 1.00 98.19 237 HIS A N 1
ATOM 1629 C CA . HIS A 1 237 ? 2.588 2.682 -2.201 1.00 98.19 237 HIS A CA 1
ATOM 1630 C C . HIS A 1 237 ? 1.396 1.725 -2.298 1.00 98.19 237 HIS A C 1
ATOM 1632 O O . HIS A 1 237 ? 1.024 1.081 -1.308 1.00 98.19 237 HIS A O 1
ATOM 1638 N N . PHE A 1 238 ? 0.767 1.679 -3.472 1.00 98.38 238 PHE A N 1
ATOM 1639 C CA . PHE A 1 238 ? -0.465 0.932 -3.716 1.00 98.38 238 PHE A CA 1
ATOM 1640 C C . PHE A 1 238 ? -0.279 -0.105 -4.823 1.00 98.38 238 PHE A C 1
ATOM 1642 O O . PHE A 1 238 ? 0.052 0.254 -5.951 1.00 98.38 238 PHE A O 1
ATOM 1649 N N . GLU A 1 239 ? -0.551 -1.376 -4.528 1.00 98.12 239 GLU A N 1
ATOM 1650 C CA . GLU A 1 239 ? -0.536 -2.455 -5.525 1.00 98.12 239 GLU A CA 1
ATOM 1651 C C . GLU A 1 239 ? -1.935 -3.028 -5.740 1.00 98.12 239 GLU A C 1
ATOM 1653 O O . GLU A 1 239 ? -2.747 -3.113 -4.811 1.00 98.12 239 GLU A O 1
ATOM 1658 N N . VAL A 1 240 ? -2.174 -3.511 -6.959 1.00 97.75 240 VAL A N 1
ATOM 1659 C CA . VAL A 1 240 ? -3.381 -4.249 -7.333 1.00 97.75 240 VAL A CA 1
ATOM 1660 C C . VAL A 1 240 ? -2.958 -5.579 -7.939 1.00 97.75 240 VAL A C 1
ATOM 1662 O O . VAL A 1 240 ? -2.213 -5.621 -8.919 1.00 97.75 240 VAL A O 1
ATOM 1665 N N . LEU A 1 241 ? -3.444 -6.670 -7.354 1.00 97.56 241 LEU A N 1
ATOM 1666 C CA . LEU A 1 241 ? -3.176 -8.030 -7.793 1.00 97.56 241 LEU A CA 1
ATOM 1667 C C . LEU A 1 241 ? -4.470 -8.683 -8.278 1.00 97.56 241 LEU A C 1
ATOM 1669 O O . LEU A 1 241 ? -5.503 -8.639 -7.605 1.00 97.56 241 LEU A O 1
ATOM 1673 N N . LYS A 1 242 ? -4.391 -9.341 -9.430 1.00 96.12 242 LYS A N 1
ATOM 1674 C CA . LYS A 1 242 ? -5.442 -10.211 -9.959 1.00 96.12 242 LYS A CA 1
ATOM 1675 C C . LYS A 1 242 ? -5.547 -11.514 -9.149 1.00 96.12 242 LYS A C 1
ATOM 1677 O O . LYS A 1 242 ? -4.640 -11.831 -8.373 1.00 96.12 242 LYS A O 1
ATOM 1682 N N . PRO A 1 243 ? -6.625 -12.299 -9.337 1.00 95.25 243 PRO A N 1
ATOM 1683 C CA . PRO A 1 243 ? -6.801 -13.578 -8.642 1.00 95.25 243 PRO A CA 1
ATOM 1684 C C . PRO A 1 243 ? -5.669 -14.583 -8.897 1.00 95.25 243 PRO A C 1
ATOM 1686 O O . PRO A 1 243 ? -5.303 -15.343 -8.003 1.00 95.25 243 PRO A O 1
ATOM 1689 N N . ASP A 1 244 ? -5.059 -14.536 -10.085 1.00 93.56 244 ASP A N 1
ATOM 1690 C CA . ASP A 1 244 ? -3.882 -15.336 -10.460 1.00 93.56 244 ASP A CA 1
ATOM 1691 C C . ASP A 1 244 ? -2.569 -14.858 -9.801 1.00 93.56 244 ASP A C 1
ATOM 1693 O O . ASP A 1 244 ? -1.515 -15.467 -9.974 1.00 93.56 244 ASP A O 1
ATOM 1697 N N . GLY A 1 245 ? -2.619 -13.769 -9.029 1.00 92.75 245 GLY A N 1
ATOM 1698 C CA . GLY A 1 245 ? -1.477 -13.157 -8.359 1.00 92.75 245 GLY A CA 1
ATOM 1699 C C . GLY A 1 245 ? -0.641 -12.222 -9.228 1.00 92.75 245 GLY A C 1
ATOM 1700 O O . GLY A 1 245 ? 0.300 -11.626 -8.706 1.00 92.75 245 GLY A O 1
ATOM 1701 N N . SER A 1 246 ? -0.978 -12.045 -10.507 1.00 93.69 246 SER A N 1
ATOM 1702 C CA . SER A 1 246 ? -0.308 -11.064 -11.358 1.00 93.69 246 SER A CA 1
ATOM 1703 C C . SER A 1 246 ? -0.650 -9.637 -10.921 1.00 93.69 246 SER A C 1
ATOM 1705 O O . SER A 1 246 ? -1.789 -9.325 -10.563 1.00 93.69 246 SER A O 1
ATOM 1707 N N . ARG A 1 247 ? 0.354 -8.759 -10.933 1.00 94.75 247 ARG A N 1
ATOM 1708 C CA . ARG A 1 247 ? 0.181 -7.332 -10.646 1.00 94.75 247 ARG A CA 1
ATOM 1709 C C . ARG A 1 247 ? -0.249 -6.596 -11.900 1.00 94.75 247 ARG A C 1
ATOM 1711 O O . ARG A 1 247 ? 0.180 -6.936 -13.002 1.00 94.75 247 ARG A O 1
ATOM 1718 N N . VAL A 1 248 ? -1.073 -5.578 -11.721 1.00 94.00 248 VAL A N 1
ATOM 1719 C CA . VAL A 1 248 ? -1.495 -4.683 -12.797 1.00 94.00 248 VAL A CA 1
ATOM 1720 C C . VAL A 1 248 ? -1.252 -3.239 -12.415 1.00 94.00 248 VAL A C 1
ATOM 1722 O O . VAL A 1 248 ? -1.250 -2.907 -11.232 1.00 94.00 248 VAL A O 1
ATOM 1725 N N . ASP A 1 249 ? -1.102 -2.386 -13.427 1.00 95.31 249 ASP A N 1
ATOM 1726 C CA . ASP A 1 249 ? -1.021 -0.944 -13.233 1.00 95.31 249 ASP A CA 1
ATOM 1727 C C . ASP A 1 249 ? -2.286 -0.438 -12.511 1.00 95.31 249 ASP A C 1
ATOM 1729 O O . ASP A 1 249 ? -3.384 -0.495 -13.089 1.00 95.31 249 ASP A O 1
ATOM 1733 N N . PRO A 1 250 ? -2.164 0.087 -11.274 1.00 94.88 250 PRO A N 1
ATOM 1734 C CA . PRO A 1 250 ? -3.305 0.577 -10.515 1.00 94.88 250 PRO A CA 1
ATOM 1735 C C . PRO A 1 250 ? -4.087 1.692 -11.219 1.00 94.88 250 PRO A C 1
ATOM 1737 O O . PRO A 1 250 ? -5.292 1.823 -10.999 1.00 94.88 250 PRO A O 1
ATOM 1740 N N . LYS A 1 251 ? -3.457 2.469 -12.109 1.00 91.81 251 LYS A N 1
ATOM 1741 C CA . LYS A 1 251 ? -4.146 3.519 -12.875 1.00 91.81 251 LYS A CA 1
ATOM 1742 C C . LYS A 1 251 ? -5.264 2.958 -13.752 1.00 91.81 251 LYS A C 1
ATOM 1744 O O . LYS A 1 251 ? -6.335 3.555 -13.850 1.00 91.81 251 LYS A O 1
ATOM 1749 N N . THR A 1 252 ? -5.056 1.764 -14.312 1.00 90.06 252 THR A N 1
ATOM 1750 C CA . THR A 1 252 ? -6.040 1.103 -15.184 1.00 90.06 252 THR A CA 1
ATOM 1751 C C . THR A 1 252 ? -7.314 0.712 -14.439 1.00 90.06 252 THR A C 1
ATOM 1753 O O . THR A 1 252 ? -8.401 0.800 -15.005 1.00 90.06 252 THR A O 1
ATOM 1756 N N . VAL A 1 253 ? -7.209 0.335 -13.158 1.00 87.19 253 VAL A N 1
ATOM 1757 C CA . VAL A 1 253 ? -8.377 -0.049 -12.348 1.00 87.19 253 VAL A CA 1
ATOM 1758 C C . VAL A 1 253 ? -9.019 1.138 -11.639 1.00 87.19 253 VAL A C 1
ATOM 1760 O O . VAL A 1 253 ? -10.221 1.108 -11.380 1.00 87.19 253 VAL A O 1
ATOM 1763 N N . LEU A 1 254 ? -8.248 2.186 -11.339 1.00 87.31 254 LEU A N 1
ATOM 1764 C CA . LEU A 1 254 ? -8.750 3.418 -10.726 1.00 87.31 254 LEU A CA 1
ATOM 1765 C C . LEU A 1 254 ? -9.391 4.372 -11.749 1.00 87.31 254 LEU A C 1
ATOM 1767 O O . LEU A 1 254 ? -10.128 5.272 -11.350 1.00 87.31 254 LEU A O 1
ATOM 1771 N N . GLY A 1 255 ? -9.145 4.172 -13.049 1.00 76.19 255 GLY A N 1
ATOM 1772 C CA . GLY A 1 255 ? -9.737 4.965 -14.130 1.00 76.19 255 GLY A CA 1
ATOM 1773 C C . GLY A 1 255 ? -9.212 6.403 -14.194 1.00 76.19 255 GLY A C 1
ATOM 1774 O O . GLY A 1 255 ? -9.997 7.321 -14.429 1.00 76.19 255 GLY A O 1
ATOM 1775 N N . ARG A 1 256 ? -7.914 6.609 -13.926 1.00 62.72 256 ARG A N 1
ATOM 1776 C CA . ARG A 1 256 ? -7.261 7.930 -13.854 1.00 62.72 256 ARG A CA 1
ATOM 1777 C C . ARG A 1 256 ? -5.866 7.953 -14.470 1.00 62.72 256 ARG A C 1
ATOM 1779 O O . ARG A 1 256 ? -5.189 6.905 -14.461 1.00 62.72 256 ARG A O 1
#

Foldseek 3Di:
DDDDDDDDDDDDDDDDDDDPDPPPDPVVVVVVVVPPDDDDPVPPVPPPVVPVVVVVVVVVVVVVVVVVVVPPDDDDDDDDDDDDDDDDDDDDDDDDDDDDDDDDDDDDDDDPPPPLPPPFDDFDPLQFTAQAPPWDWPDWAAWDQDPVPRHIDGQQFTKTADDWFGFTWAGAWFFWQDADADPAAFGTKTKGQDPQQKIKIKGQFPFAPDDGGDTHHGGDGGGTWHHGHNGPTTIITMWIAHNVRDTDTVCVRNVD

Solvent-accessible surface area (backbone atoms only — not comparable to full-atom values): 16014 Å² total; per-residue (Å²): 133,90,83,90,87,92,80,88,90,84,85,91,81,78,94,72,81,87,72,97,69,93,84,79,58,74,64,63,58,56,59,57,69,73,63,76,67,88,78,68,88,86,58,76,88,79,74,64,76,74,60,65,59,53,53,56,52,51,53,53,50,51,55,53,53,53,51,59,68,66,68,75,76,84,83,83,89,84,89,82,88,84,82,89,85,86,88,86,84,86,89,84,88,82,90,83,86,83,88,85,88,88,84,85,89,84,90,82,90,84,78,87,69,76,74,76,55,92,75,44,54,80,59,25,99,78,57,23,23,59,37,63,74,99,56,46,79,78,42,69,50,41,82,43,63,33,92,88,75,69,42,86,39,71,39,72,24,32,29,34,33,45,61,64,66,42,68,29,26,30,32,44,42,30,34,23,75,38,50,48,79,41,96,50,62,46,9,29,32,39,30,34,39,29,92,83,56,22,36,40,36,43,21,14,23,67,42,77,61,58,53,60,74,39,76,47,50,56,34,36,72,42,26,20,22,10,51,30,43,73,49,98,52,42,20,34,41,34,33,34,28,44,60,89,64,51,68,45,57,42,45,74,47,51,71,104

Secondary structure (DSSP, 8-state):
-------------------S--SS-HHHHHHHHTT-PPPPTTSTTSSSTTSHHHHHHHHHHHHHHHHHHHSS---------------------------------------------TTPPPPPTTSPPPSSSSPEEEE-SEEEE-TTT-SEEEE-SEEEE--TT-EEE-SS-EEEEEEEE-SSTT-EEEEEE-TTS-EEEEES-SEE---TT-EE-TT-EEEE-B--SS-SSSEEEEEEE-TTS-EE-HHHHHT-

Mean predicted aligned error: 19.7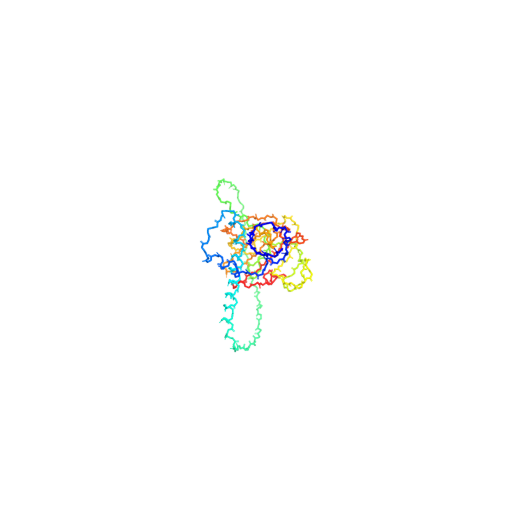1 Å

Nearest PDB structures (foldseek):
  6ue4-assembly1_B  TM=9.101E-01  e=9.625E-12  Vibrio cholerae O1 biovar El Tor str. N16961
  6ue4-assembly1_A  TM=9.098E-01  e=1.634E-11  Vibrio cholerae O1 biovar El Tor str. N16961
  7qrl-assembly2_B  TM=8.983E-01  e=6.474E-11  Caulobacter vibrioides
  6smk-assembly1_A  TM=8.742E-01  e=4.020E-11  Enterococcus faecalis V583
  4bh5-assembly4_D  TM=8.872E-01  e=1.636E-09  Escherichia coli K-12

Radius of gyration: 31.83 Å; Cα contacts (8 Å, |Δi|>4): 390; chains: 1; bounding box: 131×60×62 Å